Protein AF-A0A956VMV9-F1 (afdb_monomer)

Sequence (207 aa):
MHAALALRAAYVHAAETLLALLLGSVQAPDCLLRWMHLYQPGDLRSMIKKIDAYERFPSKLNATRVTREQIAAAVFSPLVLDDKEQEARIERNFADLWRHIAREWARQDTTSEYNSIKHALRIHAGGFRLAMARGKATVNRTASLESASTPRWPRDGTARPTWESATRCPPTGVHRAARSFEAAEGEALIAGQEARPRGLLGGDETQ

Structure (mmCIF, N/CA/C/O backbone):
data_AF-A0A956VMV9-F1
#
_entry.id   AF-A0A956VMV9-F1
#
loop_
_atom_site.group_PDB
_atom_site.id
_atom_site.type_symbol
_atom_site.label_atom_id
_atom_site.label_alt_id
_atom_site.label_comp_id
_atom_site.label_asym_id
_atom_site.label_entity_id
_atom_site.label_seq_id
_atom_site.pdbx_PDB_ins_code
_atom_site.Cartn_x
_atom_site.Cartn_y
_atom_site.Cartn_z
_atom_site.occupancy
_atom_site.B_iso_or_equiv
_atom_site.auth_seq_id
_atom_site.auth_comp_id
_atom_site.auth_asym_id
_atom_site.auth_atom_id
_atom_site.pdbx_PDB_model_num
ATOM 1 N N . MET A 1 1 ? 27.429 6.694 -7.165 1.00 74.62 1 MET A N 1
ATOM 2 C CA . MET A 1 1 ? 26.334 6.264 -8.069 1.00 74.62 1 MET A CA 1
ATOM 3 C C . MET A 1 1 ? 25.661 4.966 -7.609 1.00 74.62 1 MET A C 1
ATOM 5 O O . MET A 1 1 ? 24.451 4.976 -7.447 1.00 74.62 1 MET A O 1
ATOM 9 N N . HIS A 1 2 ? 26.404 3.889 -7.311 1.00 83.19 2 HIS A N 1
ATOM 10 C CA . HIS A 1 2 ? 25.833 2.604 -6.857 1.00 83.19 2 HIS A CA 1
ATOM 11 C C . HIS A 1 2 ? 24.922 2.697 -5.619 1.00 83.19 2 HIS A C 1
ATOM 13 O O . HIS A 1 2 ? 23.855 2.094 -5.612 1.00 83.19 2 HIS A O 1
ATOM 19 N N . ALA A 1 3 ? 25.291 3.498 -4.612 1.00 89.38 3 ALA A N 1
ATOM 20 C CA . ALA A 1 3 ? 24.477 3.675 -3.405 1.00 89.38 3 ALA A CA 1
ATOM 21 C C . ALA A 1 3 ? 23.078 4.248 -3.702 1.00 89.38 3 ALA A C 1
ATOM 23 O O . ALA A 1 3 ? 22.087 3.742 -3.188 1.00 89.38 3 ALA A O 1
ATOM 24 N N . ALA A 1 4 ? 22.979 5.252 -4.580 1.00 90.25 4 ALA A N 1
ATOM 25 C CA . ALA A 1 4 ? 21.697 5.853 -4.955 1.00 90.25 4 ALA A CA 1
ATOM 26 C C . ALA A 1 4 ? 20.793 4.860 -5.708 1.00 90.25 4 ALA A C 1
ATOM 28 O O . ALA A 1 4 ? 19.600 4.777 -5.427 1.00 90.25 4 ALA A O 1
ATOM 29 N N . LEU A 1 5 ? 21.368 4.059 -6.614 1.00 89.94 5 LEU A N 1
ATOM 30 C CA . LEU A 1 5 ? 20.636 3.005 -7.327 1.00 89.94 5 LEU A CA 1
ATOM 31 C C . LEU A 1 5 ? 20.142 1.909 -6.376 1.00 89.94 5 LEU A C 1
ATOM 33 O O . LEU A 1 5 ? 19.001 1.466 -6.495 1.00 89.94 5 LEU A O 1
ATOM 37 N N . ALA A 1 6 ? 20.978 1.499 -5.417 1.00 89.88 6 ALA A N 1
ATOM 38 C CA . ALA A 1 6 ? 20.605 0.523 -4.399 1.00 89.88 6 ALA A CA 1
ATOM 39 C C . ALA A 1 6 ? 19.466 1.045 -3.512 1.00 89.88 6 ALA A C 1
ATOM 41 O O . ALA A 1 6 ? 18.482 0.337 -3.315 1.00 89.88 6 ALA A O 1
ATOM 42 N N . LEU A 1 7 ? 19.553 2.300 -3.053 1.00 93.44 7 LEU A N 1
ATOM 43 C CA . LEU A 1 7 ? 18.491 2.951 -2.282 1.00 93.44 7 LEU A CA 1
ATOM 44 C C . LEU A 1 7 ? 17.183 3.025 -3.072 1.00 93.44 7 LEU A C 1
ATOM 46 O O . LEU A 1 7 ? 16.128 2.689 -2.539 1.00 93.44 7 LEU A O 1
ATOM 50 N N . ARG A 1 8 ? 17.240 3.399 -4.355 1.00 93.12 8 ARG A N 1
ATOM 51 C CA . ARG A 1 8 ? 16.052 3.462 -5.210 1.00 93.12 8 ARG A CA 1
ATOM 52 C C . ARG A 1 8 ? 15.418 2.088 -5.417 1.00 93.12 8 ARG A C 1
ATOM 54 O O . ARG A 1 8 ? 14.203 1.954 -5.291 1.00 93.12 8 ARG A O 1
ATOM 61 N N . ALA A 1 9 ? 16.220 1.066 -5.707 1.00 92.25 9 ALA A N 1
ATOM 62 C CA . ALA A 1 9 ? 15.729 -0.298 -5.877 1.00 92.25 9 ALA A CA 1
ATOM 63 C C . ALA A 1 9 ? 15.117 -0.850 -4.580 1.00 92.25 9 ALA A C 1
ATOM 65 O O . ALA A 1 9 ? 14.033 -1.435 -4.618 1.00 92.25 9 ALA A O 1
ATOM 66 N N . ALA A 1 10 ? 15.780 -0.622 -3.442 1.00 94.38 10 ALA A N 1
ATOM 67 C CA . ALA A 1 10 ? 15.291 -1.019 -2.127 1.00 94.38 10 ALA A CA 1
ATOM 68 C C . ALA A 1 10 ? 13.973 -0.315 -1.783 1.00 94.38 10 ALA A C 1
ATOM 70 O O . ALA A 1 10 ? 13.038 -0.976 -1.344 1.00 94.38 10 ALA A O 1
ATOM 71 N N . TYR A 1 11 ? 13.864 0.990 -2.050 1.00 95.94 11 TYR A N 1
ATOM 72 C CA . TYR A 1 11 ? 12.637 1.756 -1.833 1.00 95.94 11 TYR A CA 1
ATOM 73 C C . TYR A 1 11 ? 11.452 1.180 -2.616 1.00 95.94 11 TYR A C 1
ATOM 75 O O . TYR A 1 11 ? 10.410 0.906 -2.026 1.00 95.94 11 TYR A O 1
ATOM 83 N N . VAL A 1 12 ? 11.607 0.944 -3.925 1.00 95.00 12 VAL A N 1
ATOM 84 C CA . VAL A 1 12 ? 10.512 0.414 -4.758 1.00 95.00 12 VAL A CA 1
ATOM 85 C C . VAL A 1 12 ? 10.084 -0.975 -4.285 1.00 95.00 12 VAL A C 1
ATOM 87 O O . VAL A 1 12 ? 8.888 -1.255 -4.217 1.00 95.00 12 VAL A O 1
ATOM 90 N N . HIS A 1 13 ? 11.042 -1.827 -3.914 1.00 94.38 13 HIS A N 1
ATOM 91 C CA . HIS A 1 13 ? 10.753 -3.173 -3.428 1.00 94.38 13 HIS A CA 1
ATOM 92 C C . HIS A 1 13 ? 10.088 -3.176 -2.042 1.00 94.38 13 HIS A C 1
ATOM 94 O O . HIS A 1 13 ? 9.142 -3.928 -1.807 1.00 94.38 13 HIS A O 1
ATOM 100 N N . ALA A 1 14 ? 10.542 -2.309 -1.135 1.00 96.62 14 ALA A N 1
ATOM 101 C CA . ALA A 1 14 ? 9.934 -2.132 0.178 1.00 96.62 14 ALA A CA 1
ATOM 102 C C . ALA A 1 14 ? 8.508 -1.579 0.061 1.00 96.62 14 ALA A C 1
ATOM 104 O O . ALA A 1 14 ? 7.606 -2.089 0.720 1.00 96.62 14 ALA A O 1
ATOM 105 N N . ALA A 1 15 ? 8.286 -0.596 -0.819 1.00 97.00 15 ALA A N 1
ATOM 106 C CA . ALA A 1 15 ? 6.960 -0.053 -1.096 1.00 97.00 15 ALA A CA 1
ATOM 107 C C . ALA A 1 15 ? 6.017 -1.128 -1.652 1.00 97.00 15 ALA A C 1
ATOM 109 O O . ALA A 1 15 ? 4.913 -1.286 -1.141 1.00 97.00 15 ALA A O 1
ATOM 110 N N . GLU A 1 16 ? 6.459 -1.910 -2.641 1.00 96.75 16 GLU A N 1
ATOM 111 C CA . GLU A 1 16 ? 5.685 -3.033 -3.183 1.00 96.75 16 GLU A CA 1
ATOM 112 C C . GLU A 1 16 ? 5.310 -4.040 -2.092 1.00 96.75 16 GLU A C 1
ATOM 114 O O . GLU A 1 16 ? 4.144 -4.404 -1.962 1.00 96.75 16 GLU A O 1
ATOM 119 N N . THR A 1 17 ? 6.285 -4.444 -1.276 1.00 96.81 17 THR A N 1
ATOM 120 C CA . THR A 1 17 ? 6.091 -5.433 -0.209 1.00 96.81 17 THR A CA 1
ATOM 121 C C . THR A 1 17 ? 5.133 -4.918 0.861 1.00 96.81 17 THR A C 1
ATOM 123 O O . THR A 1 17 ? 4.217 -5.634 1.254 1.00 96.81 17 THR A O 1
ATOM 126 N N . LEU A 1 18 ? 5.293 -3.667 1.301 1.00 97.31 18 LEU A N 1
ATOM 127 C CA . LEU A 1 18 ? 4.396 -3.031 2.264 1.00 97.31 18 LEU A CA 1
ATOM 128 C C . LEU A 1 18 ? 2.961 -2.973 1.727 1.00 97.31 18 LEU A C 1
ATOM 130 O O . LEU A 1 18 ? 2.028 -3.383 2.411 1.00 97.31 18 LEU A O 1
ATOM 134 N N . LEU A 1 19 ? 2.783 -2.507 0.488 1.00 97.06 19 LEU A N 1
ATOM 135 C CA . LEU A 1 19 ? 1.475 -2.422 -0.163 1.00 97.06 19 LEU A CA 1
ATOM 136 C C . LEU A 1 19 ? 0.837 -3.807 -0.336 1.00 97.06 19 LEU A C 1
ATOM 138 O O . LEU A 1 19 ? -0.361 -3.963 -0.105 1.00 97.06 19 LEU A O 1
ATOM 142 N N . ALA A 1 20 ? 1.629 -4.811 -0.711 1.00 97.12 20 ALA A N 1
ATOM 143 C CA . ALA A 1 20 ? 1.190 -6.194 -0.845 1.00 97.12 20 ALA A CA 1
ATOM 144 C C . ALA A 1 20 ? 0.754 -6.790 0.497 1.00 97.12 20 ALA A C 1
ATOM 146 O O . ALA A 1 20 ? -0.281 -7.445 0.561 1.00 97.12 20 ALA A O 1
ATOM 147 N N . LEU A 1 21 ? 1.493 -6.529 1.577 1.00 96.94 21 LEU A N 1
ATOM 148 C CA . LEU A 1 21 ? 1.128 -6.981 2.919 1.00 96.94 21 LEU A CA 1
ATOM 149 C C . LEU A 1 21 ? -0.173 -6.332 3.403 1.00 96.94 21 LEU A C 1
ATOM 151 O O . LEU A 1 21 ? -1.041 -7.036 3.910 1.00 96.94 21 LEU A O 1
ATOM 155 N N . LEU A 1 22 ? -0.332 -5.020 3.199 1.00 96.31 22 LEU A N 1
ATOM 156 C CA . LEU A 1 22 ? -1.544 -4.287 3.579 1.00 96.31 22 LEU A CA 1
ATOM 157 C C . LEU A 1 22 ? -2.773 -4.756 2.795 1.00 96.31 22 LEU A C 1
ATOM 159 O O . LEU A 1 22 ? -3.831 -4.987 3.366 1.00 96.31 22 LEU A O 1
ATOM 163 N N . LEU A 1 23 ? -2.662 -4.912 1.476 1.00 96.06 23 LEU A N 1
ATOM 164 C CA . LEU A 1 23 ? -3.802 -5.356 0.671 1.00 96.06 23 LEU A CA 1
ATOM 165 C C . LEU A 1 23 ? -4.078 -6.850 0.845 1.00 96.06 23 LEU A C 1
ATOM 167 O O . LEU A 1 23 ? -5.237 -7.259 0.888 1.00 96.06 23 LEU A O 1
ATOM 171 N N . GLY A 1 24 ? -3.039 -7.660 1.032 1.00 95.69 24 GLY A N 1
ATOM 172 C CA . GLY A 1 24 ? -3.178 -9.069 1.365 1.00 95.69 24 GLY A CA 1
ATOM 173 C C . GLY A 1 24 ? -3.866 -9.286 2.714 1.00 95.69 24 GLY A C 1
ATOM 174 O O . GLY A 1 24 ? -4.720 -10.165 2.808 1.00 95.69 24 GLY A O 1
ATOM 175 N N . SER A 1 25 ? -3.571 -8.474 3.738 1.00 94.44 25 SER A N 1
ATOM 176 C CA . SER A 1 25 ? -4.230 -8.584 5.049 1.00 94.44 25 SER A CA 1
ATOM 177 C C . SER A 1 25 ? -5.706 -8.187 4.995 1.00 94.44 25 SER A C 1
ATOM 179 O O . SER A 1 25 ? -6.522 -8.740 5.724 1.00 94.44 25 SER A O 1
ATOM 181 N N . VAL A 1 26 ? -6.072 -7.291 4.080 1.00 93.88 26 VAL A N 1
ATOM 182 C CA . VAL A 1 26 ? -7.458 -6.867 3.837 1.00 93.88 26 VAL A CA 1
ATOM 183 C C . VAL A 1 26 ? -8.250 -7.905 3.032 1.00 93.88 26 VAL A C 1
ATOM 185 O O . VAL A 1 26 ? -9.433 -8.135 3.291 1.00 93.88 26 VAL A O 1
ATOM 188 N N . GLN A 1 27 ? -7.626 -8.539 2.035 1.00 93.94 27 GLN A N 1
ATOM 189 C CA . GLN A 1 27 ? -8.300 -9.503 1.156 1.00 93.94 27 GLN A CA 1
ATOM 190 C C . GLN A 1 27 ? -8.314 -10.934 1.694 1.00 93.94 27 GLN A C 1
ATOM 192 O O . GLN A 1 27 ? -9.286 -11.665 1.501 1.00 93.94 27 GLN A O 1
ATOM 197 N N . ALA A 1 28 ? -7.218 -11.362 2.311 1.00 94.62 28 ALA A N 1
ATOM 198 C CA . ALA A 1 28 ? -6.981 -12.740 2.714 1.00 94.62 28 ALA A CA 1
ATOM 199 C C . ALA A 1 28 ? -6.189 -12.805 4.036 1.00 94.62 28 ALA A C 1
ATOM 201 O O . ALA A 1 28 ? -5.117 -13.415 4.066 1.00 94.62 28 ALA A O 1
ATOM 202 N N . PRO A 1 29 ? -6.711 -12.226 5.140 1.00 93.69 29 PRO A N 1
ATOM 203 C CA . PRO A 1 29 ? -6.027 -12.218 6.438 1.00 93.69 29 PRO A CA 1
ATOM 204 C C . PRO A 1 29 ? -5.634 -13.625 6.910 1.00 93.69 29 PRO A C 1
ATOM 206 O O . PRO A 1 29 ? -4.537 -13.818 7.423 1.00 93.69 29 PRO A O 1
ATOM 209 N N . ASP A 1 30 ? -6.475 -14.630 6.649 1.00 94.44 30 ASP A N 1
ATOM 210 C CA . ASP A 1 30 ? -6.237 -16.018 7.078 1.00 94.44 30 ASP A CA 1
ATOM 211 C C . ASP A 1 30 ? -5.172 -16.753 6.248 1.00 94.44 30 ASP A C 1
ATOM 213 O O . ASP A 1 30 ? -4.739 -17.846 6.610 1.00 94.44 30 ASP A O 1
ATOM 217 N N . CYS A 1 31 ? -4.768 -16.205 5.098 1.00 94.25 31 CYS A N 1
ATOM 218 C CA . CYS A 1 31 ? -3.802 -16.856 4.218 1.00 94.25 31 CYS A CA 1
ATOM 219 C C . CYS A 1 31 ? -2.952 -15.877 3.407 1.00 94.25 31 CYS A C 1
ATOM 221 O O . CYS A 1 31 ? -2.695 -16.071 2.213 1.00 94.25 31 CYS A O 1
ATOM 223 N N . LEU A 1 32 ? -2.443 -14.865 4.109 1.00 94.75 32 LEU A N 1
ATOM 224 C CA . LEU A 1 32 ? -1.582 -13.817 3.573 1.00 94.75 32 LEU A CA 1
ATOM 225 C C . LEU A 1 32 ? -0.412 -14.371 2.747 1.00 94.75 32 LEU A C 1
ATOM 227 O O . LEU A 1 32 ? -0.165 -13.902 1.641 1.00 94.75 32 LEU A O 1
ATOM 231 N N . LEU A 1 33 ? 0.264 -15.419 3.231 1.00 94.81 33 LEU A N 1
ATOM 232 C CA . LEU A 1 33 ? 1.403 -16.015 2.527 1.00 94.81 33 LEU A CA 1
ATOM 233 C C . LEU A 1 33 ? 1.008 -16.581 1.152 1.00 94.81 33 LEU A C 1
ATOM 235 O O . LEU A 1 33 ? 1.693 -16.346 0.159 1.00 94.81 33 LEU A O 1
ATOM 239 N N . ARG A 1 34 ? -0.127 -17.288 1.063 1.00 93.81 34 ARG A N 1
ATOM 240 C CA . ARG A 1 34 ? -0.629 -17.818 -0.216 1.00 93.81 34 ARG A CA 1
ATOM 241 C C . ARG A 1 34 ? -0.998 -16.685 -1.165 1.00 93.81 34 ARG A C 1
ATOM 243 O O . ARG A 1 34 ? -0.687 -16.764 -2.350 1.00 93.81 34 ARG A O 1
ATOM 250 N N . TRP A 1 35 ? -1.627 -15.635 -0.645 1.00 95.38 35 TRP A N 1
ATOM 251 C CA . TRP A 1 35 ? -1.935 -14.438 -1.420 1.00 95.38 35 TRP A CA 1
ATOM 252 C C . TRP A 1 35 ? -0.656 -13.795 -1.977 1.00 95.38 35 TRP A C 1
ATOM 254 O O . TRP A 1 35 ? -0.573 -13.537 -3.178 1.00 95.38 35 TRP A O 1
ATOM 264 N N . MET A 1 36 ? 0.385 -13.658 -1.147 1.00 95.19 36 MET A N 1
ATOM 265 C CA . MET A 1 36 ? 1.694 -13.124 -1.542 1.00 95.19 36 MET A CA 1
ATOM 266 C C . MET A 1 36 ? 2.398 -13.958 -2.624 1.00 95.19 36 MET A C 1
ATOM 268 O O . MET A 1 36 ? 3.157 -13.412 -3.419 1.00 95.19 36 MET A O 1
ATOM 272 N N . HIS A 1 37 ? 2.148 -15.266 -2.693 1.00 94.25 37 HIS A N 1
ATOM 273 C CA . HIS A 1 37 ? 2.691 -16.117 -3.756 1.00 94.25 37 HIS A CA 1
ATOM 274 C C . HIS A 1 37 ? 1.933 -16.013 -5.087 1.00 94.25 37 HIS A C 1
ATOM 276 O O . HIS A 1 37 ? 2.491 -16.358 -6.130 1.00 94.25 37 HIS A O 1
ATOM 282 N N . LEU A 1 38 ? 0.671 -15.579 -5.064 1.00 94.12 38 LEU A N 1
ATOM 283 C CA . LEU A 1 38 ? -0.198 -15.562 -6.242 1.00 94.12 38 LEU A CA 1
ATOM 284 C C . LEU A 1 38 ? -0.312 -14.177 -6.881 1.00 94.12 38 LEU A C 1
ATOM 286 O O . LEU A 1 38 ? -0.380 -14.091 -8.112 1.00 94.12 38 LEU A O 1
ATOM 290 N N . TYR A 1 39 ? -0.322 -13.109 -6.077 1.00 95.50 39 TYR A N 1
ATOM 291 C CA . TYR A 1 39 ? -0.523 -11.757 -6.596 1.00 95.50 39 TYR A CA 1
ATOM 292 C C . TYR A 1 39 ? 0.557 -11.372 -7.611 1.00 95.50 39 TYR A C 1
ATOM 294 O O . TYR A 1 39 ? 1.718 -11.782 -7.532 1.00 95.50 39 TYR A O 1
ATOM 302 N N . GLN A 1 40 ? 0.162 -10.565 -8.587 1.00 94.81 40 GLN A N 1
ATOM 303 C CA . GLN A 1 40 ? 1.073 -9.909 -9.509 1.00 94.81 40 GLN A CA 1
ATOM 304 C C . GLN A 1 40 ? 1.141 -8.406 -9.199 1.00 94.81 40 GLN A C 1
ATOM 306 O O . GLN A 1 40 ? 0.163 -7.818 -8.731 1.00 94.81 40 GLN A O 1
ATOM 311 N N . PRO A 1 41 ? 2.239 -7.715 -9.557 1.00 92.94 41 PRO A N 1
ATOM 312 C CA . PRO A 1 41 ? 2.339 -6.265 -9.359 1.00 92.94 41 PRO A CA 1
ATOM 313 C C . PRO A 1 41 ? 1.239 -5.479 -10.103 1.00 92.94 41 PRO A C 1
ATOM 315 O O . PRO A 1 41 ? 0.848 -4.384 -9.704 1.00 92.94 41 PRO A O 1
ATOM 318 N N . GLY A 1 42 ? 0.724 -6.031 -11.211 1.00 93.94 42 GLY A N 1
ATOM 319 C CA . GLY A 1 42 ? -0.424 -5.472 -11.933 1.00 93.94 42 GLY A CA 1
ATOM 320 C C . GLY A 1 42 ? -1.719 -5.498 -11.118 1.00 93.94 42 GLY A C 1
ATOM 321 O O . GLY A 1 42 ? -2.462 -4.517 -11.135 1.00 93.94 42 GLY A O 1
ATOM 322 N N . ASP A 1 43 ? -1.938 -6.567 -10.353 1.00 94.19 43 ASP A N 1
ATOM 323 C CA . ASP A 1 43 ? -3.108 -6.720 -9.487 1.00 94.19 43 ASP A CA 1
ATOM 324 C C . ASP A 1 43 ? -3.083 -5.668 -8.382 1.00 94.19 43 ASP A C 1
ATOM 326 O O . ASP A 1 43 ? -4.073 -4.973 -8.160 1.00 94.19 43 ASP A O 1
ATOM 330 N N . LEU A 1 44 ? -1.915 -5.479 -7.756 1.00 95.12 44 LEU A N 1
ATOM 331 C CA . LEU A 1 44 ? -1.702 -4.481 -6.707 1.00 95.12 44 LEU A CA 1
ATOM 332 C C . LEU A 1 44 ? -2.027 -3.065 -7.197 1.00 95.12 44 LEU A C 1
ATOM 334 O O . LEU A 1 44 ? -2.765 -2.331 -6.542 1.00 95.12 44 LEU A O 1
ATOM 338 N N . ARG A 1 45 ? -1.563 -2.704 -8.401 1.00 95.00 45 ARG A N 1
ATOM 339 C CA . ARG A 1 45 ? -1.928 -1.429 -9.043 1.00 95.00 45 ARG A CA 1
ATOM 340 C C . ARG A 1 45 ? -3.425 -1.318 -9.294 1.00 95.00 45 ARG A C 1
ATOM 342 O O . ARG A 1 45 ? -3.992 -0.251 -9.075 1.00 95.00 45 ARG A O 1
ATOM 349 N N . SER A 1 46 ? -4.066 -2.389 -9.762 1.00 94.75 46 SER A N 1
ATOM 350 C CA . SER A 1 46 ? -5.512 -2.383 -9.985 1.00 94.75 46 SER A CA 1
ATOM 351 C C . SER A 1 46 ? -6.280 -2.176 -8.682 1.00 94.75 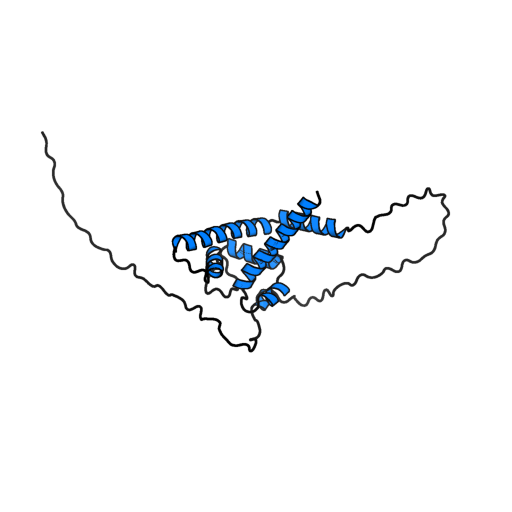46 SER A C 1
ATOM 353 O O . SER A 1 46 ? -7.232 -1.405 -8.678 1.00 94.75 46 SER A O 1
ATOM 355 N N . MET A 1 47 ? -5.874 -2.820 -7.587 1.00 95.12 47 MET A N 1
ATOM 356 C CA . MET A 1 47 ? -6.498 -2.643 -6.274 1.00 95.12 47 MET A CA 1
ATOM 357 C C . MET A 1 47 ? -6.329 -1.217 -5.750 1.00 95.12 47 MET A C 1
ATOM 359 O O . MET A 1 47 ? -7.306 -0.612 -5.322 1.00 95.12 47 MET A O 1
ATOM 363 N N . ILE A 1 48 ? -5.123 -0.648 -5.849 1.00 95.69 48 ILE A N 1
ATOM 364 C CA . ILE A 1 48 ? -4.866 0.745 -5.453 1.00 95.69 48 ILE A CA 1
ATOM 365 C C . ILE A 1 48 ? -5.759 1.704 -6.250 1.00 95.69 48 ILE A C 1
ATOM 367 O O . ILE A 1 48 ? -6.389 2.575 -5.657 1.00 95.69 48 ILE A O 1
ATOM 371 N N . LYS A 1 49 ? -5.881 1.506 -7.571 1.00 95.50 49 LYS A N 1
ATOM 372 C CA . LYS A 1 49 ? -6.782 2.306 -8.415 1.00 95.50 49 LYS A CA 1
ATOM 373 C C . LYS A 1 49 ? -8.245 2.181 -7.990 1.00 95.50 49 LYS A C 1
ATOM 375 O O . LYS A 1 49 ? -8.931 3.193 -7.934 1.00 95.50 49 LYS A O 1
ATOM 380 N N . LYS A 1 50 ? -8.709 0.970 -7.659 1.00 95.38 50 LYS A N 1
ATOM 381 C CA . LYS A 1 50 ? -10.074 0.748 -7.158 1.00 95.38 50 LYS A CA 1
ATOM 382 C C . LYS A 1 50 ? -10.314 1.477 -5.834 1.00 95.38 50 LYS A C 1
ATOM 384 O O . LYS A 1 50 ? -11.349 2.112 -5.683 1.00 95.38 50 LYS A O 1
ATOM 389 N N . ILE A 1 51 ? -9.344 1.457 -4.915 1.00 95.56 51 ILE A N 1
ATOM 390 C CA . ILE A 1 51 ? -9.409 2.213 -3.651 1.00 95.56 51 ILE A CA 1
ATOM 391 C C . ILE A 1 51 ? -9.478 3.722 -3.922 1.00 95.56 51 ILE A C 1
ATOM 393 O O . ILE A 1 51 ? -10.309 4.410 -3.339 1.00 95.56 51 ILE A O 1
ATOM 397 N N . ASP A 1 52 ? -8.643 4.237 -4.831 1.00 94.69 52 ASP A N 1
ATOM 398 C CA . ASP A 1 52 ? -8.655 5.649 -5.239 1.00 94.69 52 ASP A CA 1
ATOM 399 C C . ASP A 1 52 ? -9.970 6.085 -5.896 1.00 94.69 52 ASP A C 1
ATOM 401 O O . ASP A 1 52 ? -10.409 7.216 -5.705 1.00 94.69 52 ASP A O 1
ATOM 405 N N . ALA A 1 53 ? -10.598 5.190 -6.657 1.00 95.44 53 ALA A N 1
ATOM 406 C CA . ALA A 1 53 ? -11.866 5.427 -7.341 1.00 95.44 53 ALA A CA 1
ATOM 407 C C . ALA A 1 53 ? -13.100 5.134 -6.465 1.00 95.44 53 ALA A C 1
ATOM 409 O O . ALA A 1 53 ? -14.229 5.266 -6.936 1.00 95.44 53 ALA A O 1
ATOM 410 N N . TYR A 1 54 ? -12.909 4.730 -5.202 1.00 94.62 54 TYR A N 1
ATOM 411 C CA . TYR A 1 54 ? -13.977 4.254 -4.312 1.00 94.62 54 TYR A CA 1
ATOM 412 C C . TYR A 1 54 ? -14.806 3.101 -4.916 1.00 94.62 54 TYR A C 1
ATOM 414 O O . TYR A 1 54 ? -16.000 2.944 -4.636 1.00 94.62 54 TYR A O 1
ATOM 422 N N . GLU A 1 55 ? -14.169 2.279 -5.747 1.00 94.62 55 GLU A N 1
ATOM 423 C CA . GLU A 1 55 ? -14.757 1.100 -6.369 1.00 94.62 55 GLU A CA 1
ATOM 424 C C . GLU A 1 55 ? -14.701 -0.113 -5.435 1.00 94.62 55 GLU A C 1
ATOM 426 O O . GLU A 1 55 ? -13.830 -0.249 -4.572 1.00 94.62 55 GLU A O 1
ATOM 431 N N . ARG A 1 56 ? -15.639 -1.045 -5.629 1.00 92.06 56 ARG A N 1
ATOM 432 C CA . ARG A 1 56 ? -15.658 -2.295 -4.867 1.00 92.06 56 ARG A CA 1
ATOM 433 C C . ARG A 1 56 ? -14.564 -3.246 -5.350 1.00 92.06 56 ARG A C 1
ATOM 435 O O . ARG A 1 56 ? -14.338 -3.409 -6.550 1.00 92.06 56 ARG A O 1
ATOM 442 N N . PHE A 1 57 ? -13.952 -3.954 -4.410 1.00 92.00 57 PHE A N 1
ATOM 443 C CA . PHE A 1 57 ? -13.106 -5.110 -4.687 1.00 92.00 57 PHE A CA 1
ATOM 444 C C . PHE A 1 57 ? -13.304 -6.176 -3.595 1.00 92.00 57 PHE A C 1
ATOM 446 O O . PHE A 1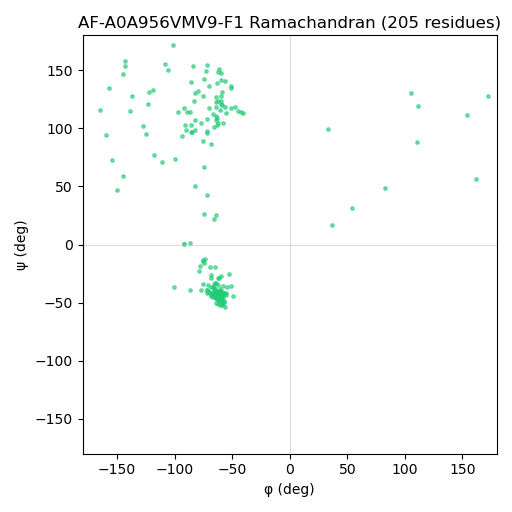 57 ? -13.774 -5.838 -2.508 1.00 92.00 57 PHE A O 1
ATOM 453 N N . PRO A 1 58 ? -12.987 -7.455 -3.867 1.00 90.50 58 PRO A N 1
ATOM 454 C CA . PRO A 1 58 ? -13.084 -8.523 -2.877 1.00 90.50 58 PRO A CA 1
ATOM 455 C C . PRO A 1 58 ? -12.257 -8.186 -1.636 1.00 90.50 58 PRO A C 1
ATOM 457 O O . PRO A 1 58 ? -11.044 -8.030 -1.731 1.00 90.50 58 PRO A O 1
ATOM 460 N N . SER A 1 59 ? -12.902 -8.068 -0.480 1.00 92.81 59 SER A N 1
ATOM 461 C CA . SER A 1 59 ? -12.241 -7.825 0.802 1.00 92.81 59 SER A CA 1
ATOM 462 C C . SER A 1 59 ? -12.964 -8.594 1.901 1.00 92.81 59 SER A C 1
ATOM 464 O O . SER A 1 59 ? -14.158 -8.865 1.766 1.00 92.81 59 SER A O 1
ATOM 466 N N . LYS A 1 60 ? -12.253 -8.934 2.979 1.00 91.75 60 LYS A N 1
ATOM 467 C CA . LYS A 1 60 ? -12.869 -9.482 4.197 1.00 91.75 60 LYS A CA 1
ATOM 468 C C . LYS A 1 60 ? -13.226 -8.410 5.223 1.00 91.75 60 LYS A C 1
ATOM 470 O O . LYS A 1 60 ? -13.731 -8.744 6.288 1.00 91.75 60 LYS A O 1
ATOM 475 N N . LEU A 1 61 ? -12.973 -7.136 4.923 1.00 89.44 61 LEU A N 1
ATOM 476 C CA . LEU A 1 61 ? -13.494 -6.051 5.742 1.00 89.44 61 LEU A CA 1
ATOM 477 C C . LEU A 1 61 ? -15.010 -5.981 5.535 1.00 89.44 61 LEU A C 1
ATOM 479 O O . LEU A 1 61 ? -15.482 -6.037 4.399 1.00 89.44 61 LEU A O 1
ATOM 483 N N . ASN A 1 62 ? -15.765 -5.813 6.622 1.00 83.94 62 ASN A N 1
ATOM 484 C CA . ASN A 1 62 ? -17.224 -5.639 6.615 1.00 83.94 62 ASN A CA 1
ATOM 485 C C . ASN A 1 62 ? -17.638 -4.256 6.063 1.00 83.94 62 ASN A C 1
ATOM 487 O O . ASN A 1 62 ? -18.494 -3.574 6.617 1.00 83.94 62 ASN A O 1
ATOM 491 N N . ALA A 1 63 ? -16.998 -3.800 4.986 1.00 82.75 63 ALA A N 1
ATOM 492 C CA . ALA A 1 63 ? -17.202 -2.499 4.377 1.00 82.75 63 ALA A CA 1
ATOM 493 C C . ALA A 1 63 ? -17.619 -2.663 2.915 1.00 82.75 63 ALA A C 1
ATOM 495 O O . ALA A 1 63 ? -16.984 -3.357 2.124 1.00 82.75 63 ALA A O 1
ATOM 496 N N . THR A 1 64 ? -18.684 -1.959 2.535 1.00 83.00 64 THR A N 1
ATOM 497 C CA . THR A 1 64 ? -19.208 -1.980 1.163 1.00 83.00 64 THR A CA 1
ATOM 498 C C . THR A 1 64 ? -18.216 -1.400 0.149 1.00 83.00 64 THR A C 1
ATOM 500 O O . THR A 1 64 ? -18.202 -1.811 -1.011 1.00 83.00 64 THR A O 1
ATOM 503 N N . ARG A 1 65 ? -17.421 -0.414 0.567 1.00 89.75 65 ARG A N 1
ATOM 504 C CA . ARG A 1 65 ? -16.336 0.215 -0.191 1.00 89.75 65 ARG A CA 1
ATOM 505 C C . ARG A 1 65 ? -15.185 0.378 0.777 1.00 89.75 65 ARG A C 1
ATOM 507 O O . ARG A 1 65 ? -15.413 0.922 1.850 1.00 89.75 65 ARG A O 1
ATOM 514 N N . VAL A 1 66 ? -14.007 -0.098 0.395 1.00 93.38 66 VAL A N 1
ATOM 515 C CA . VAL A 1 66 ? -12.824 -0.055 1.250 1.00 93.38 66 VAL A CA 1
ATOM 516 C C . VAL A 1 66 ? -12.050 1.227 0.967 1.00 93.38 66 VAL A C 1
ATOM 518 O O . VAL A 1 66 ? -11.572 1.426 -0.151 1.00 93.38 66 VAL A O 1
ATOM 521 N N . THR A 1 67 ? -11.931 2.092 1.970 1.00 94.62 67 THR A N 1
ATOM 522 C CA . THR A 1 67 ? -11.137 3.326 1.899 1.00 94.62 67 THR A CA 1
ATOM 523 C C . THR A 1 67 ? -9.793 3.165 2.598 1.00 94.62 67 THR A C 1
ATOM 525 O O . THR A 1 67 ? -9.521 2.158 3.260 1.00 94.62 67 THR A O 1
ATOM 528 N N . ARG A 1 68 ? -8.918 4.166 2.453 1.00 94.75 68 ARG A N 1
ATOM 529 C CA . ARG A 1 68 ? -7.596 4.104 3.081 1.00 94.75 68 ARG A CA 1
ATOM 530 C C . ARG A 1 68 ? -7.666 4.201 4.595 1.00 94.75 68 ARG A C 1
ATOM 532 O O . ARG A 1 68 ? -6.917 3.541 5.303 1.00 94.75 68 ARG A O 1
ATOM 539 N N . GLU A 1 69 ? -8.595 5.015 5.058 1.00 94.62 69 GLU A N 1
ATOM 540 C CA . GLU A 1 69 ? -8.878 5.277 6.458 1.00 94.62 69 GLU A CA 1
ATOM 541 C C . GLU A 1 69 ? -9.397 4.005 7.129 1.00 94.62 69 GLU A C 1
ATOM 543 O O . GLU A 1 69 ? -8.943 3.660 8.210 1.00 94.62 69 GLU A O 1
ATOM 548 N N . GLN A 1 70 ? -10.256 3.236 6.453 1.00 94.50 70 GLN A N 1
ATOM 549 C CA . GLN A 1 70 ? -10.742 1.958 6.980 1.00 94.50 70 GLN A CA 1
ATOM 550 C C . GLN A 1 70 ? -9.639 0.911 7.112 1.00 94.50 70 GLN A C 1
ATOM 552 O O . GLN A 1 70 ? -9.633 0.136 8.062 1.00 94.50 70 GLN A O 1
ATOM 557 N N . ILE A 1 71 ? -8.702 0.875 6.168 1.00 94.94 71 ILE A N 1
ATOM 558 C CA . ILE A 1 71 ? -7.555 -0.032 6.260 1.00 94.94 71 ILE A CA 1
ATOM 559 C C . ILE A 1 71 ? -6.594 0.440 7.354 1.00 94.94 71 ILE A C 1
ATOM 561 O O . ILE A 1 71 ? -6.091 -0.397 8.094 1.00 94.94 71 ILE A O 1
ATOM 565 N N . ALA A 1 72 ? -6.371 1.749 7.505 1.00 95.69 72 ALA A N 1
ATOM 566 C CA . ALA A 1 72 ? -5.597 2.292 8.619 1.00 95.69 72 ALA A CA 1
ATOM 567 C C . ALA A 1 72 ? -6.225 1.903 9.967 1.00 95.69 72 ALA A C 1
ATOM 569 O O . ALA A 1 72 ? -5.540 1.317 10.801 1.00 95.69 72 ALA A O 1
ATOM 570 N N . ALA A 1 73 ? -7.533 2.113 10.129 1.00 93.94 73 ALA A N 1
ATOM 571 C CA . ALA A 1 73 ? -8.278 1.703 11.316 1.00 93.94 73 ALA A CA 1
ATOM 572 C C . ALA A 1 73 ? -8.211 0.184 11.550 1.00 93.94 73 ALA A C 1
ATOM 574 O O . ALA A 1 73 ? -8.021 -0.270 12.671 1.00 93.94 73 ALA A O 1
ATOM 575 N N . ALA A 1 74 ? -8.285 -0.637 10.496 1.00 92.88 74 ALA A N 1
ATOM 576 C CA . ALA A 1 74 ? -8.141 -2.088 10.626 1.00 92.88 74 ALA A CA 1
ATOM 577 C C . ALA A 1 74 ? -6.729 -2.508 11.078 1.00 92.88 74 ALA A C 1
ATOM 579 O O . ALA A 1 74 ? -6.590 -3.430 11.879 1.00 92.88 74 ALA A O 1
ATOM 580 N N . VAL A 1 75 ? -5.683 -1.831 10.590 1.00 93.12 75 VAL A N 1
ATOM 581 C CA . VAL A 1 75 ? -4.286 -2.079 10.986 1.00 93.12 75 VAL A CA 1
ATOM 582 C C . VAL A 1 75 ? -4.041 -1.674 12.439 1.00 93.12 75 VAL A C 1
ATOM 584 O O . VAL A 1 75 ? -3.363 -2.402 13.163 1.00 93.12 75 VAL A O 1
ATOM 587 N N . PHE A 1 76 ? -4.595 -0.539 12.868 1.00 94.06 76 PHE A N 1
ATOM 588 C CA . PHE A 1 76 ? -4.434 -0.016 14.226 1.00 94.06 76 PHE A CA 1
ATOM 589 C C . PHE A 1 76 ? -5.516 -0.468 15.207 1.00 94.06 76 PHE A C 1
ATOM 591 O O . PHE A 1 76 ? -5.409 -0.154 16.381 1.00 94.06 76 PHE A O 1
ATOM 598 N N . SER A 1 77 ? -6.486 -1.285 14.796 1.00 92.00 77 SER A N 1
ATOM 599 C CA . SER A 1 77 ? -7.520 -1.824 15.689 1.00 92.00 77 SER A CA 1
ATOM 600 C C . SER A 1 77 ? -6.978 -2.482 16.977 1.00 92.00 77 SER A C 1
ATOM 602 O O . SER A 1 77 ? -7.621 -2.334 18.017 1.00 92.00 77 SER A O 1
ATOM 604 N N . PRO A 1 78 ? -5.821 -3.182 16.977 1.00 92.69 78 PRO A N 1
ATOM 605 C CA . PRO A 1 78 ? -5.231 -3.711 18.210 1.00 92.69 78 PRO A CA 1
ATOM 606 C C . PRO A 1 78 ? -4.552 -2.656 19.103 1.00 92.69 78 PRO A C 1
ATOM 608 O O . PRO A 1 78 ? -4.213 -2.960 20.247 1.00 92.69 78 PRO A O 1
ATOM 611 N N . LEU A 1 79 ? -4.295 -1.453 18.587 1.00 92.19 79 LEU A N 1
ATOM 612 C CA . LEU A 1 79 ? -3.648 -0.358 19.302 1.00 92.19 79 LEU A CA 1
ATOM 613 C C . LEU A 1 79 ? -4.704 0.423 20.093 1.00 92.19 79 LEU A C 1
ATOM 615 O O . LEU A 1 79 ? -5.363 1.305 19.558 1.00 92.19 79 LEU A O 1
ATOM 619 N N . VAL A 1 80 ? -4.841 0.112 21.380 1.00 93.12 80 VAL A N 1
ATOM 620 C CA . VAL A 1 80 ? -5.708 0.868 22.293 1.00 93.12 80 VAL A CA 1
ATOM 621 C C . VAL A 1 80 ? -4.853 1.873 23.056 1.00 93.12 80 VAL A C 1
ATOM 623 O O . VAL A 1 80 ? -3.986 1.476 23.835 1.00 93.12 80 VAL A O 1
ATOM 626 N N . LEU A 1 81 ? -5.086 3.164 22.818 1.00 93.69 81 LEU A N 1
ATOM 627 C CA . LEU A 1 81 ? -4.487 4.255 23.589 1.00 93.69 81 LEU A CA 1
ATOM 628 C C . LEU A 1 81 ? -5.531 4.874 24.524 1.00 93.69 81 LEU A C 1
ATOM 630 O O . LEU A 1 81 ? -6.723 4.900 24.208 1.00 93.69 81 LEU A O 1
ATOM 634 N N . ASP A 1 82 ? -5.072 5.403 25.660 1.00 95.81 82 ASP A N 1
ATOM 635 C CA . ASP A 1 82 ? -5.925 6.169 26.580 1.00 95.81 82 ASP A CA 1
ATOM 636 C C . ASP A 1 82 ? -6.400 7.480 25.929 1.00 95.81 82 ASP A C 1
ATOM 638 O O . ASP A 1 82 ? -7.526 7.929 26.142 1.00 95.81 82 ASP A O 1
ATOM 642 N N . ASP A 1 83 ? -5.548 8.070 25.085 1.00 96.06 83 ASP A N 1
ATOM 643 C CA . ASP A 1 83 ? -5.854 9.261 24.299 1.00 96.06 83 ASP A CA 1
ATOM 644 C C . ASP A 1 83 ? -6.427 8.885 22.922 1.00 96.06 83 ASP A C 1
ATOM 646 O O . ASP A 1 83 ? -5.711 8.520 21.980 1.00 96.06 83 ASP A O 1
ATOM 650 N N . LYS A 1 84 ? -7.750 9.029 22.795 1.00 94.44 84 LYS A N 1
ATOM 651 C CA . LYS A 1 84 ? -8.483 8.788 21.546 1.00 94.4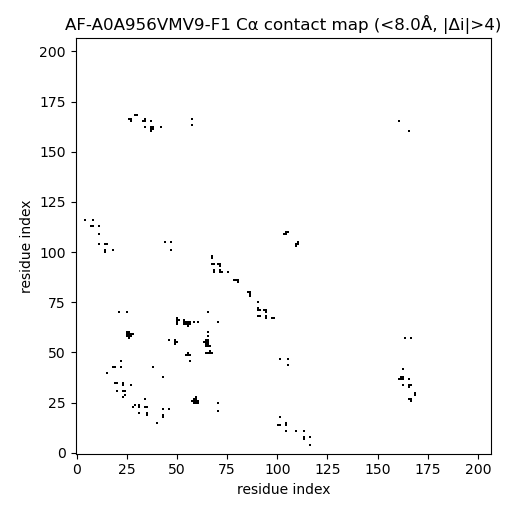4 84 LYS A CA 1
ATOM 652 C C . LYS A 1 84 ? -8.183 9.796 20.443 1.00 94.44 84 LYS A C 1
ATOM 654 O O . LYS A 1 84 ? -8.287 9.451 19.265 1.00 94.44 84 LYS A O 1
ATOM 659 N N . GLU A 1 85 ? -7.782 11.017 20.782 1.00 95.81 85 GLU A N 1
ATOM 660 C CA . GLU A 1 85 ? -7.381 11.999 19.778 1.00 95.81 85 GLU A CA 1
ATOM 661 C C . GLU A 1 85 ? -6.032 11.613 19.159 1.00 95.81 85 GLU A C 1
ATOM 663 O O . GLU A 1 85 ? -5.847 11.701 17.938 1.00 95.81 85 GLU A O 1
ATOM 668 N N . GLN A 1 86 ? -5.108 11.113 19.984 1.00 95.56 86 GLN A N 1
ATOM 669 C CA . GLN A 1 86 ? -3.823 10.601 19.521 1.00 95.56 86 GLN A CA 1
ATOM 670 C C . GLN A 1 86 ? -3.986 9.377 18.609 1.00 95.56 86 GLN A C 1
ATOM 672 O O . GLN A 1 86 ? -3.342 9.320 17.558 1.00 95.56 86 GLN A O 1
ATOM 677 N N . GLU A 1 87 ? -4.870 8.441 18.962 1.00 94.50 87 GLU A N 1
ATOM 678 C CA . GLU A 1 87 ? -5.222 7.271 18.140 1.00 94.50 87 GLU A CA 1
ATOM 679 C C . GLU A 1 87 ? -5.713 7.708 16.746 1.00 94.50 87 GLU A C 1
ATOM 681 O O . GLU A 1 87 ? -5.095 7.380 15.728 1.00 94.50 87 GLU A O 1
ATOM 686 N N . ALA A 1 88 ? -6.718 8.590 16.693 1.00 94.31 88 ALA A N 1
ATOM 687 C CA . ALA A 1 88 ? -7.257 9.126 15.441 1.00 94.31 88 ALA A CA 1
ATOM 688 C C . ALA A 1 88 ? -6.226 9.940 14.631 1.00 94.31 88 ALA A C 1
ATOM 690 O O . ALA A 1 88 ? -6.304 10.049 13.401 1.00 94.31 88 ALA A O 1
ATOM 691 N N . ARG A 1 89 ? -5.247 10.566 15.294 1.00 96.62 89 ARG A N 1
ATOM 692 C CA . ARG A 1 89 ? -4.141 11.262 14.622 1.00 96.62 89 ARG A CA 1
ATOM 693 C C . ARG A 1 89 ? -3.168 10.277 13.973 1.00 96.62 89 ARG A C 1
ATOM 695 O O . ARG A 1 89 ? -2.726 10.534 12.853 1.00 96.62 89 ARG A O 1
ATOM 702 N N . ILE A 1 90 ? -2.841 9.171 14.640 1.00 96.38 90 ILE A N 1
ATOM 703 C CA . ILE A 1 90 ? -1.958 8.126 14.101 1.00 96.38 90 ILE A CA 1
ATOM 704 C C . ILE A 1 90 ? -2.592 7.483 12.866 1.00 96.38 90 ILE A C 1
ATOM 706 O O . ILE A 1 90 ? -1.931 7.392 11.830 1.00 96.38 90 ILE A O 1
ATOM 710 N N . GLU A 1 91 ? -3.874 7.121 12.938 1.00 96.06 91 GLU A N 1
ATOM 711 C CA . GLU A 1 91 ? -4.601 6.523 11.813 1.00 96.06 91 GLU A CA 1
ATOM 712 C C . GLU A 1 91 ? -4.611 7.431 10.578 1.00 96.06 91 GLU A C 1
ATOM 714 O O . GLU A 1 91 ? -4.272 6.991 9.476 1.00 96.06 91 GLU A O 1
ATOM 719 N N . ARG A 1 92 ? -4.928 8.722 10.759 1.00 96.88 92 ARG A N 1
ATOM 720 C CA . ARG A 1 92 ? -4.919 9.710 9.667 1.00 96.88 92 ARG A CA 1
ATOM 721 C C . ARG A 1 92 ? -3.531 9.877 9.055 1.00 96.88 92 ARG A C 1
ATOM 723 O O . ARG A 1 92 ? -3.389 9.798 7.836 1.00 96.88 92 ARG A O 1
ATOM 730 N N . ASN A 1 93 ? -2.503 10.039 9.889 1.00 97.69 93 ASN A N 1
ATOM 731 C CA . ASN A 1 93 ? -1.123 10.173 9.418 1.00 97.69 93 ASN A CA 1
ATOM 732 C C . ASN A 1 93 ? -0.671 8.935 8.634 1.00 97.69 93 ASN A C 1
ATOM 734 O O . ASN A 1 93 ? 0.027 9.055 7.626 1.00 97.69 93 ASN A O 1
ATOM 738 N N . PHE A 1 94 ? -1.077 7.744 9.074 1.00 97.44 94 PHE A N 1
ATOM 739 C CA . PHE A 1 94 ? -0.774 6.509 8.367 1.00 97.44 94 PHE A CA 1
ATOM 740 C C . PHE A 1 94 ? -1.515 6.409 7.031 1.00 97.44 94 PHE A C 1
ATOM 742 O O . PHE A 1 94 ? -0.900 6.055 6.024 1.00 97.44 94 PHE A O 1
ATOM 749 N N . ALA A 1 95 ? -2.803 6.760 6.986 1.00 96.56 95 ALA A N 1
ATOM 750 C CA . ALA A 1 95 ? -3.572 6.796 5.744 1.00 96.56 95 ALA A CA 1
ATOM 751 C C . ALA A 1 95 ? -2.947 7.763 4.719 1.00 96.56 95 ALA A C 1
ATOM 753 O O . ALA A 1 95 ? -2.825 7.426 3.536 1.00 96.56 95 ALA A O 1
ATOM 754 N N . ASP A 1 96 ? -2.475 8.928 5.172 1.00 97.19 96 ASP A N 1
ATOM 755 C CA . ASP A 1 96 ? -1.777 9.910 4.340 1.00 97.19 96 ASP A CA 1
ATOM 756 C C . ASP A 1 96 ? -0.414 9.407 3.844 1.00 97.19 96 ASP A C 1
ATOM 758 O O . ASP A 1 96 ? -0.109 9.525 2.649 1.00 97.19 96 ASP A O 1
ATOM 762 N N . LEU A 1 97 ? 0.388 8.804 4.730 1.00 96.69 97 LEU A N 1
ATOM 763 C CA . LEU A 1 97 ? 1.663 8.177 4.376 1.00 96.69 97 LEU A CA 1
ATOM 764 C C . LEU A 1 97 ? 1.452 7.099 3.314 1.00 96.69 97 LEU A C 1
ATOM 766 O O . LEU A 1 97 ? 2.126 7.079 2.281 1.00 96.69 97 LEU A O 1
ATOM 770 N N . TRP A 1 98 ? 0.484 6.217 3.542 1.00 96.38 98 TRP A N 1
ATOM 771 C CA . TRP A 1 98 ? 0.173 5.153 2.609 1.00 96.38 98 TRP A CA 1
ATOM 772 C C . TRP A 1 98 ? -0.331 5.704 1.273 1.00 96.38 98 TRP A C 1
ATOM 774 O O . TRP A 1 98 ? 0.122 5.245 0.224 1.00 96.38 98 TRP A O 1
ATOM 784 N N . ARG A 1 99 ? -1.183 6.737 1.269 1.00 96.25 99 ARG A N 1
ATOM 785 C CA . ARG A 1 99 ? -1.592 7.425 0.034 1.00 96.25 99 ARG A CA 1
ATOM 786 C C . ARG A 1 99 ? -0.383 7.924 -0.752 1.00 96.25 99 ARG A C 1
ATOM 788 O O . ARG A 1 99 ? -0.355 7.764 -1.972 1.00 96.25 99 ARG A O 1
ATOM 795 N N . HIS A 1 100 ? 0.603 8.512 -0.079 1.00 97.06 100 HIS A N 1
ATOM 796 C CA . HIS A 1 100 ? 1.816 9.004 -0.726 1.00 97.06 100 HIS A CA 1
ATOM 797 C C . HIS A 1 100 ? 2.637 7.862 -1.346 1.00 97.06 100 HIS A C 1
ATOM 799 O O . HIS A 1 100 ? 2.939 7.909 -2.538 1.00 97.06 100 HIS A O 1
ATOM 805 N N . ILE A 1 101 ? 2.907 6.799 -0.580 1.00 97.06 101 ILE A N 1
ATOM 806 C CA . ILE A 1 101 ? 3.652 5.619 -1.053 1.00 97.06 101 ILE A CA 1
ATOM 807 C C . ILE A 1 101 ? 2.928 4.942 -2.223 1.00 97.06 101 ILE A C 1
ATOM 809 O O . ILE A 1 101 ? 3.544 4.638 -3.242 1.00 97.06 101 ILE A O 1
ATOM 813 N N . ALA A 1 102 ? 1.617 4.724 -2.100 1.00 96.50 102 ALA A N 1
ATOM 814 C CA . ALA A 1 102 ? 0.810 4.065 -3.120 1.00 96.50 102 ALA A CA 1
ATOM 815 C C . ALA A 1 102 ? 0.801 4.856 -4.432 1.00 96.50 102 ALA A C 1
ATOM 817 O O . ALA A 1 102 ? 0.961 4.266 -5.500 1.00 96.50 102 ALA A O 1
ATOM 818 N N . ARG A 1 103 ? 0.656 6.187 -4.356 1.00 95.56 103 ARG A N 1
ATOM 819 C CA . ARG A 1 103 ? 0.709 7.062 -5.533 1.00 95.56 103 ARG A CA 1
ATOM 820 C C . ARG A 1 103 ? 2.070 7.000 -6.202 1.00 95.56 103 ARG A C 1
ATOM 822 O O . ARG A 1 103 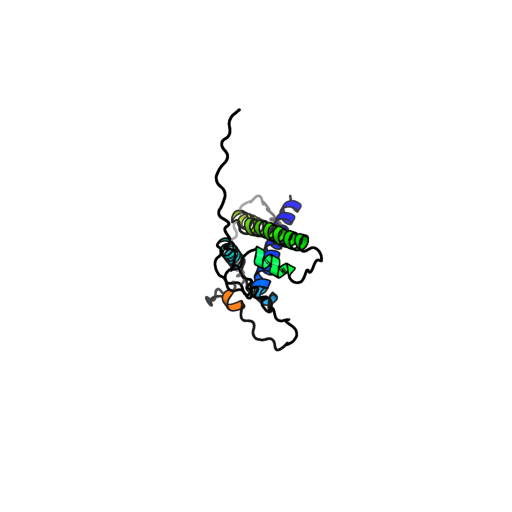? 2.117 6.752 -7.400 1.00 95.56 103 ARG A O 1
ATOM 829 N N . GLU A 1 104 ? 3.150 7.178 -5.446 1.00 95.56 104 GLU A N 1
ATOM 830 C CA . GLU A 1 104 ? 4.510 7.180 -5.994 1.00 95.56 104 GLU A CA 1
ATOM 831 C C . GLU A 1 104 ? 4.871 5.832 -6.633 1.00 95.56 104 GLU A C 1
ATOM 833 O O . GLU A 1 104 ? 5.390 5.783 -7.750 1.00 95.56 104 GLU A O 1
ATOM 838 N N . TRP A 1 105 ? 4.526 4.724 -5.974 1.00 95.75 105 TRP A N 1
ATOM 839 C CA . TRP A 1 105 ? 4.764 3.380 -6.495 1.00 95.75 105 TRP A CA 1
ATOM 840 C C . TRP A 1 105 ? 3.923 3.066 -7.745 1.00 95.75 105 TRP A C 1
ATOM 842 O O . TRP A 1 105 ? 4.401 2.409 -8.672 1.00 95.75 105 TRP A O 1
ATOM 852 N N . ALA A 1 106 ? 2.680 3.558 -7.811 1.00 93.81 106 ALA A N 1
ATOM 853 C CA . ALA A 1 106 ? 1.784 3.325 -8.943 1.00 93.81 106 ALA A CA 1
ATOM 854 C C . ALA A 1 106 ? 2.152 4.120 -10.211 1.00 93.81 106 ALA A C 1
ATOM 856 O O . ALA A 1 106 ? 1.615 3.819 -11.283 1.00 93.81 106 ALA A O 1
ATOM 857 N N . ARG A 1 107 ? 3.057 5.108 -10.129 1.00 93.06 107 ARG A N 1
ATOM 858 C CA . ARG A 1 107 ? 3.510 5.880 -11.297 1.00 93.06 107 ARG A CA 1
ATOM 859 C C . ARG A 1 107 ? 4.226 4.987 -12.310 1.00 93.06 107 ARG A C 1
ATOM 861 O O . ARG A 1 107 ? 5.055 4.135 -11.976 1.00 93.06 107 ARG A O 1
ATOM 868 N N . GLN A 1 108 ? 3.936 5.229 -13.587 1.00 89.75 108 GLN A N 1
ATOM 869 C CA . GLN A 1 108 ? 4.595 4.531 -14.690 1.00 89.75 108 GLN A CA 1
ATOM 870 C C . GLN A 1 108 ? 6.092 4.862 -14.758 1.00 89.75 108 GLN A C 1
ATOM 872 O O . GLN A 1 108 ? 6.890 3.979 -15.080 1.00 89.75 108 GLN A O 1
ATOM 877 N N . ASP A 1 109 ? 6.470 6.085 -14.382 1.00 93.12 109 ASP A N 1
ATOM 878 C CA . ASP A 1 109 ? 7.863 6.532 -14.297 1.00 93.12 109 ASP A CA 1
ATOM 879 C C . ASP A 1 109 ? 8.658 5.651 -13.326 1.00 93.12 109 ASP A C 1
ATOM 881 O O . ASP A 1 109 ? 9.648 5.043 -13.724 1.00 93.12 109 ASP A O 1
ATOM 885 N N . THR A 1 110 ? 8.156 5.466 -12.098 1.00 90.12 110 THR A N 1
ATOM 886 C CA . THR A 1 110 ? 8.762 4.608 -11.064 1.00 90.12 110 THR A CA 1
ATOM 887 C C . THR A 1 110 ? 8.932 3.171 -11.551 1.00 90.12 110 THR A C 1
ATOM 889 O O . THR A 1 110 ? 9.972 2.544 -11.344 1.00 90.12 110 THR A O 1
ATOM 892 N N . THR A 1 111 ? 7.927 2.641 -12.255 1.00 89.31 111 THR A N 1
ATOM 893 C CA . THR A 1 111 ? 7.986 1.287 -12.827 1.00 89.31 111 THR A CA 1
ATOM 894 C C . THR A 1 111 ? 9.044 1.183 -13.931 1.00 89.31 111 THR A C 1
ATOM 896 O O . THR A 1 111 ? 9.783 0.198 -13.991 1.00 89.31 111 THR A O 1
ATOM 899 N N . SER A 1 112 ? 9.130 2.188 -14.801 1.00 91.62 112 SER A N 1
ATOM 900 C CA . SER A 1 112 ? 10.072 2.231 -15.927 1.00 91.62 112 SER A CA 1
ATOM 901 C C . SER A 1 112 ? 11.511 2.416 -15.447 1.00 91.62 112 SER A C 1
ATOM 903 O O . SER A 1 112 ? 12.413 1.719 -15.918 1.00 91.62 112 SER A O 1
ATOM 905 N N . GLU A 1 113 ? 11.713 3.277 -14.448 1.00 91.75 113 GLU A N 1
ATOM 906 C CA . GLU A 1 113 ? 12.987 3.474 -13.758 1.00 91.75 113 GLU A CA 1
ATOM 907 C C . GLU A 1 113 ? 13.433 2.166 -13.096 1.00 91.75 113 GLU A C 1
ATOM 909 O O . GLU A 1 113 ? 14.520 1.663 -13.377 1.00 91.75 113 GLU A O 1
ATOM 914 N N . TYR A 1 114 ? 12.566 1.541 -12.295 1.00 90.12 114 TYR A N 1
ATOM 915 C CA . TYR A 1 114 ? 12.880 0.277 -11.630 1.00 90.12 114 TYR A CA 1
ATOM 916 C C . TYR A 1 114 ? 13.184 -0.855 -12.621 1.00 90.12 114 TYR A C 1
ATOM 918 O O . TYR A 1 114 ? 14.109 -1.641 -12.407 1.00 90.12 114 TYR A O 1
ATOM 926 N N . ASN A 1 115 ? 12.448 -0.948 -13.732 1.00 88.75 115 ASN A N 1
ATOM 927 C CA . ASN A 1 115 ? 12.749 -1.910 -14.792 1.00 88.75 115 ASN A CA 1
ATOM 928 C C . ASN A 1 115 ? 14.117 -1.639 -15.426 1.00 88.75 115 ASN A C 1
ATOM 930 O O . ASN A 1 115 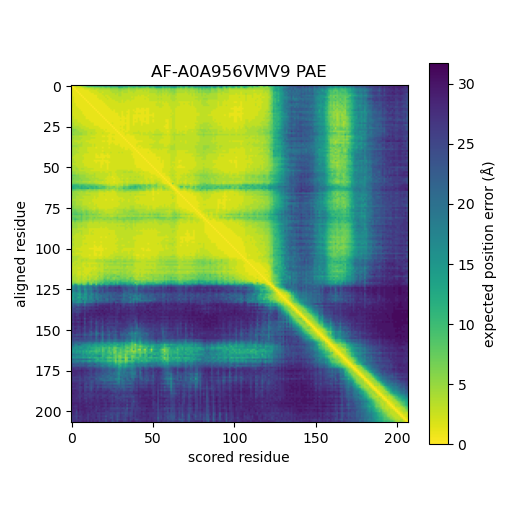? 14.892 -2.579 -15.594 1.00 88.75 115 ASN A O 1
ATOM 934 N N . SER A 1 116 ? 14.444 -0.376 -15.696 1.00 90.50 116 SER A N 1
ATOM 935 C CA . SER A 1 116 ? 15.755 0.024 -16.216 1.00 90.50 116 SER A CA 1
ATOM 936 C C . SER A 1 116 ? 16.879 -0.366 -15.256 1.00 90.50 116 SER A C 1
ATOM 938 O O . SER A 1 116 ? 17.856 -0.976 -15.684 1.00 90.50 116 SER A O 1
ATOM 940 N N . ILE A 1 117 ? 16.707 -0.127 -13.951 1.00 88.31 117 ILE A N 1
ATOM 941 C CA . ILE A 1 117 ? 17.665 -0.537 -12.913 1.00 88.31 117 ILE A CA 1
ATOM 942 C C . ILE A 1 117 ? 17.808 -2.061 -12.878 1.00 88.31 117 ILE A C 1
ATOM 944 O O . ILE A 1 117 ? 18.925 -2.571 -12.903 1.00 88.31 117 ILE A O 1
ATOM 948 N N . LYS A 1 118 ? 16.699 -2.815 -12.882 1.00 86.19 118 LYS A N 1
ATOM 949 C CA . LYS A 1 118 ? 16.742 -4.286 -12.924 1.00 86.19 118 LYS A CA 1
ATOM 950 C C . LYS A 1 118 ? 17.481 -4.801 -14.153 1.00 86.19 118 LYS A C 1
ATOM 952 O O . LYS A 1 118 ? 18.232 -5.761 -14.037 1.00 86.19 118 LYS A O 1
ATOM 957 N N . HIS A 1 119 ? 17.264 -4.204 -15.323 1.00 83.75 119 HIS A N 1
ATOM 958 C CA . HIS A 1 119 ? 17.971 -4.596 -16.539 1.00 83.75 119 HIS A CA 1
ATOM 959 C C . HIS A 1 119 ? 19.454 -4.226 -16.468 1.00 83.75 119 HIS A C 1
ATOM 961 O O . HIS A 1 119 ? 20.281 -5.085 -16.744 1.00 83.75 119 HIS A O 1
ATOM 967 N N . ALA A 1 120 ? 19.797 -3.022 -16.006 1.00 83.94 120 ALA A N 1
ATOM 968 C CA . ALA A 1 120 ? 21.182 -2.601 -15.810 1.00 83.94 120 ALA A CA 1
ATOM 969 C C . ALA A 1 120 ? 21.940 -3.524 -14.840 1.00 83.94 120 ALA A C 1
ATOM 971 O O . ALA A 1 120 ? 23.063 -3.927 -15.127 1.00 83.94 120 ALA A O 1
ATOM 972 N N . LEU A 1 121 ? 21.306 -3.924 -13.732 1.00 78.69 121 LEU A N 1
ATOM 973 C CA . LEU A 1 121 ? 21.881 -4.866 -12.767 1.00 78.69 121 LEU A CA 1
ATOM 974 C C . LEU A 1 121 ? 21.945 -6.300 -13.315 1.00 78.69 121 LEU A C 1
ATOM 976 O O . LEU A 1 121 ? 22.897 -7.019 -13.040 1.00 78.69 121 LEU A O 1
ATOM 980 N N . ARG A 1 122 ? 20.971 -6.730 -14.128 1.00 75.88 122 ARG A N 1
ATOM 981 C CA . ARG A 1 122 ? 21.004 -8.048 -14.794 1.00 75.88 122 ARG A CA 1
ATOM 982 C C . ARG A 1 122 ? 22.076 -8.156 -15.872 1.00 75.88 122 ARG A C 1
ATOM 984 O O . ARG A 1 122 ? 22.473 -9.272 -16.183 1.00 75.88 122 ARG A O 1
ATOM 991 N N . ILE A 1 123 ? 22.591 -7.042 -16.389 1.00 68.38 123 ILE A N 1
ATOM 992 C CA . ILE A 1 123 ? 23.765 -7.018 -17.278 1.00 68.38 123 ILE A CA 1
ATOM 993 C C . ILE A 1 123 ? 25.064 -7.261 -16.469 1.00 68.38 123 ILE A C 1
ATOM 995 O O . ILE A 1 123 ? 26.139 -6.840 -16.874 1.00 68.38 123 ILE A O 1
ATOM 999 N N . HIS A 1 124 ? 25.008 -7.947 -15.317 1.00 55.81 124 HIS A N 1
ATOM 1000 C CA . HIS A 1 124 ? 26.180 -8.260 -14.498 1.00 55.81 124 HIS A CA 1
ATOM 1001 C C . HIS A 1 124 ? 27.368 -8.711 -15.352 1.00 55.81 124 HIS A C 1
ATOM 1003 O O . HIS A 1 124 ? 27.306 -9.751 -16.000 1.00 55.81 124 HIS A O 1
ATOM 1009 N N . ALA A 1 125 ? 28.418 -7.879 -15.330 1.00 49.81 125 ALA A N 1
ATOM 1010 C CA . ALA A 1 125 ? 29.813 -8.135 -14.952 1.00 49.81 125 ALA A CA 1
ATOM 1011 C C . ALA A 1 125 ? 30.468 -9.487 -15.310 1.00 49.81 125 ALA A C 1
ATOM 1013 O O . ALA A 1 125 ? 31.540 -9.797 -14.797 1.00 49.81 125 ALA A O 1
ATOM 1014 N N . GLY A 1 126 ? 29.913 -10.273 -16.227 1.00 52.91 126 GLY A N 1
ATOM 1015 C CA . GLY A 1 126 ? 30.699 -11.169 -17.057 1.00 52.91 126 GLY A CA 1
ATOM 1016 C C . GLY A 1 126 ? 31.498 -10.265 -17.973 1.00 52.91 126 GLY A C 1
ATOM 1017 O O . GLY A 1 126 ? 30.994 -9.877 -19.021 1.00 52.91 126 GLY A O 1
ATOM 1018 N N . GLY A 1 127 ? 32.664 -9.813 -17.499 1.00 55.03 127 GLY A N 1
ATOM 1019 C CA . GLY A 1 127 ? 33.475 -8.797 -18.157 1.00 55.03 127 GLY A CA 1
ATOM 1020 C C . GLY A 1 127 ? 33.486 -9.017 -19.661 1.00 55.03 127 GLY A C 1
ATOM 1021 O O . GLY A 1 127 ? 34.003 -10.023 -20.142 1.00 55.03 127 GLY A O 1
ATOM 1022 N N . PHE A 1 128 ? 32.886 -8.092 -20.403 1.00 61.84 128 PHE A N 1
ATOM 1023 C CA . PHE A 1 128 ? 33.068 -8.065 -21.837 1.00 61.84 128 PHE A CA 1
ATOM 1024 C C . PHE A 1 128 ? 34.559 -7.806 -22.074 1.00 61.84 128 PHE A C 1
ATOM 1026 O O . PHE A 1 128 ? 35.059 -6.700 -21.871 1.00 61.84 128 PHE A O 1
ATOM 1033 N N . ARG A 1 129 ? 35.298 -8.861 -22.424 1.00 57.53 129 ARG A N 1
ATOM 1034 C CA . ARG A 1 129 ? 36.673 -8.745 -22.902 1.00 57.53 129 ARG A CA 1
ATOM 1035 C C . ARG A 1 129 ? 36.600 -8.479 -24.396 1.00 57.53 129 ARG A C 1
ATOM 1037 O O . ARG A 1 129 ? 36.468 -9.409 -25.187 1.00 57.53 129 ARG A O 1
ATOM 1044 N N . LEU A 1 130 ? 36.695 -7.212 -24.785 1.00 69.88 130 LEU A N 1
ATOM 1045 C CA . LEU A 1 130 ? 37.008 -6.868 -26.166 1.00 69.88 130 LEU A CA 1
ATOM 1046 C C . LEU A 1 130 ? 38.482 -7.208 -26.417 1.00 69.88 130 LEU A C 1
ATOM 1048 O O . LEU A 1 130 ? 39.372 -6.434 -26.072 1.00 69.88 130 LEU A O 1
ATOM 1052 N N . ALA A 1 131 ? 38.751 -8.367 -27.010 1.00 70.19 131 ALA A N 1
ATOM 1053 C CA . ALA A 1 131 ? 40.057 -8.661 -27.586 1.00 70.19 131 ALA A CA 1
ATOM 1054 C C . ALA A 1 131 ? 40.048 -8.212 -29.054 1.00 70.19 131 ALA A C 1
ATOM 1056 O O . ALA A 1 131 ? 39.540 -8.918 -29.923 1.00 70.19 131 ALA A O 1
ATOM 1057 N N . MET A 1 132 ? 40.589 -7.026 -29.345 1.00 72.38 132 MET A N 1
ATOM 1058 C CA . MET A 1 132 ? 40.847 -6.617 -30.728 1.00 72.38 132 MET A CA 1
ATOM 1059 C C . MET A 1 132 ? 42.171 -7.222 -31.195 1.00 72.38 132 MET A C 1
ATOM 1061 O O . MET A 1 132 ? 43.245 -6.696 -30.912 1.00 72.38 132 MET A O 1
ATOM 1065 N N . ALA A 1 133 ? 42.097 -8.338 -31.916 1.00 67.19 133 ALA A N 1
ATOM 1066 C CA . ALA A 1 133 ? 43.236 -8.848 -32.666 1.00 67.19 133 ALA A CA 1
ATOM 1067 C C . ALA A 1 133 ? 43.379 -8.060 -33.978 1.00 67.19 133 ALA A C 1
ATOM 1069 O O . ALA A 1 133 ? 42.414 -7.881 -34.723 1.00 67.19 133 ALA A O 1
ATOM 1070 N N . ARG A 1 134 ? 44.597 -7.606 -34.292 1.00 65.19 134 ARG A N 1
ATOM 1071 C CA . ARG A 1 134 ? 44.926 -7.025 -35.598 1.00 65.19 134 ARG A CA 1
ATOM 1072 C C . ARG A 1 134 ? 44.951 -8.163 -36.620 1.00 65.19 134 ARG A C 1
ATOM 1074 O O . ARG A 1 134 ? 45.933 -8.895 -36.710 1.00 65.19 134 ARG A O 1
ATOM 1081 N N . GLY A 1 135 ? 43.848 -8.363 -37.334 1.00 44.62 135 GLY A N 1
ATOM 1082 C CA . GLY A 1 135 ? 43.734 -9.441 -38.310 1.00 44.62 135 GLY A CA 1
ATOM 1083 C C . GLY A 1 135 ? 44.784 -9.328 -39.420 1.00 44.62 135 GLY A C 1
ATOM 1084 O O . GLY A 1 135 ? 44.798 -8.352 -40.166 1.00 44.62 135 GLY A O 1
ATOM 1085 N N . LYS A 1 136 ? 45.617 -10.363 -39.574 1.00 55.34 136 LYS A N 1
ATOM 1086 C CA . LYS A 1 136 ? 45.968 -10.868 -40.906 1.00 55.34 136 LYS A CA 1
ATOM 1087 C C . LYS A 1 136 ? 44.915 -11.917 -41.235 1.00 55.34 136 LYS A C 1
ATOM 1089 O O . LYS A 1 136 ? 44.804 -12.919 -40.532 1.00 55.34 136 LYS A O 1
ATOM 1094 N N . ALA A 1 137 ? 44.095 -11.631 -42.241 1.00 54.22 137 ALA A N 1
ATOM 1095 C CA . ALA A 1 137 ? 43.049 -12.529 -42.695 1.00 54.22 137 ALA A CA 1
ATOM 1096 C C . ALA A 1 137 ? 43.660 -13.888 -43.052 1.00 54.22 137 ALA A C 1
ATOM 1098 O O . ALA A 1 137 ? 44.413 -14.000 -44.013 1.00 54.22 137 ALA A O 1
ATOM 1099 N N . THR A 1 138 ? 43.324 -14.915 -42.279 1.00 54.34 138 THR A N 1
ATOM 1100 C CA . THR A 1 138 ? 43.454 -16.295 -42.738 1.00 54.34 138 THR A CA 1
ATOM 1101 C C . THR A 1 138 ? 42.098 -16.930 -42.514 1.00 54.34 138 THR A C 1
ATOM 1103 O O . THR A 1 138 ? 41.682 -17.188 -41.387 1.00 54.34 138 THR A O 1
ATOM 1106 N N . VAL A 1 139 ? 41.358 -17.049 -43.611 1.00 54.88 139 VAL A N 1
ATOM 1107 C CA . VAL A 1 139 ? 40.077 -17.742 -43.671 1.00 54.88 139 VAL A CA 1
ATOM 1108 C C . VAL A 1 139 ? 40.349 -19.208 -43.372 1.00 54.88 139 VAL A C 1
ATOM 1110 O O . VAL A 1 139 ? 41.054 -19.851 -44.137 1.00 54.88 139 VAL A O 1
ATOM 1113 N N . ASN A 1 140 ? 39.772 -19.738 -42.296 1.00 48.75 140 ASN A N 1
ATOM 1114 C CA . ASN A 1 140 ? 39.485 -21.162 -42.203 1.00 48.75 140 ASN A CA 1
ATOM 1115 C C . ASN A 1 140 ? 38.111 -21.359 -41.564 1.00 48.75 140 ASN A C 1
ATOM 1117 O O . ASN A 1 140 ? 37.832 -20.964 -40.435 1.00 48.75 140 ASN A O 1
ATOM 1121 N N . ARG A 1 141 ? 37.234 -21.913 -42.394 1.00 50.59 141 ARG A N 1
ATOM 1122 C CA . ARG A 1 141 ? 35.839 -22.253 -42.156 1.00 50.59 141 ARG A CA 1
ATOM 1123 C C . ARG A 1 141 ? 35.809 -23.616 -41.464 1.00 50.59 141 ARG A C 1
ATOM 1125 O O . ARG A 1 141 ? 36.345 -24.542 -42.048 1.00 50.59 141 ARG A O 1
ATOM 1132 N N . THR A 1 142 ? 35.179 -23.697 -40.288 1.00 53.91 142 THR A N 1
ATOM 1133 C CA . THR A 1 142 ? 34.252 -24.751 -39.799 1.00 53.91 142 THR A CA 1
ATOM 1134 C C . THR A 1 142 ? 34.273 -24.800 -38.271 1.00 53.91 142 THR A C 1
ATOM 1136 O O . THR A 1 142 ? 35.257 -25.246 -37.693 1.00 53.91 142 THR A O 1
ATOM 1139 N N . ALA A 1 143 ? 33.173 -24.407 -37.629 1.00 46.69 143 ALA A N 1
ATOM 1140 C CA . ALA A 1 143 ? 32.697 -25.025 -36.390 1.00 46.69 143 ALA A CA 1
ATOM 1141 C C . ALA A 1 143 ? 31.245 -24.593 -36.152 1.00 46.69 143 ALA A C 1
ATOM 1143 O O . ALA A 1 143 ? 30.950 -23.407 -35.999 1.00 46.69 143 ALA A O 1
ATOM 1144 N N . SER A 1 144 ? 30.350 -25.576 -36.187 1.00 51.94 144 SER A N 1
ATOM 1145 C CA . SER A 1 144 ? 28.932 -25.460 -35.873 1.00 51.94 144 SER A CA 1
ATOM 1146 C C . SER A 1 144 ? 28.733 -24.972 -34.438 1.00 51.94 144 SER A C 1
ATOM 1148 O O . SER A 1 144 ? 29.275 -25.550 -33.500 1.00 51.94 144 SER A O 1
ATOM 1150 N N . LEU A 1 145 ? 27.938 -23.916 -34.275 1.00 47.03 145 LEU A N 1
ATOM 1151 C CA . LEU A 1 145 ? 27.421 -23.474 -32.984 1.00 47.03 145 LEU A CA 1
ATOM 1152 C C . LEU A 1 145 ? 26.136 -24.249 -32.693 1.00 47.03 145 LEU A C 1
ATOM 1154 O O . LEU A 1 145 ? 25.082 -23.943 -33.249 1.00 47.03 145 LEU A O 1
ATOM 1158 N N . GLU A 1 146 ? 26.224 -25.247 -31.816 1.00 47.62 146 GLU A N 1
ATOM 1159 C CA . GLU A 1 146 ? 25.051 -25.767 -31.120 1.00 47.62 146 GLU A CA 1
ATOM 1160 C C . GLU A 1 146 ? 24.523 -24.679 -30.179 1.00 47.62 146 GLU A C 1
ATOM 1162 O O . GLU A 1 146 ? 25.168 -24.263 -29.215 1.00 47.62 146 GLU A O 1
ATOM 1167 N N . SER A 1 147 ? 23.336 -24.174 -30.500 1.00 49.72 147 SER A N 1
ATOM 1168 C CA . SER A 1 147 ? 22.593 -23.236 -29.674 1.00 49.72 147 SER A CA 1
ATOM 1169 C C . SER A 1 147 ? 22.048 -23.959 -28.444 1.00 49.72 147 SER A C 1
ATOM 1171 O O . SER A 1 147 ? 21.083 -24.719 -28.546 1.00 49.72 147 SER A O 1
ATOM 1173 N N . ALA A 1 148 ? 22.626 -23.691 -27.275 1.00 44.84 148 ALA A N 1
ATOM 1174 C CA . ALA A 1 148 ? 22.027 -24.061 -26.001 1.00 44.84 148 ALA A CA 1
ATOM 1175 C C . ALA A 1 148 ? 20.682 -23.330 -25.848 1.00 44.84 148 ALA A C 1
ATOM 1177 O O . ALA A 1 148 ? 20.618 -22.121 -25.610 1.00 44.84 148 ALA A O 1
ATOM 1178 N N . SER A 1 149 ? 19.595 -24.075 -26.030 1.00 45.84 149 SER A N 1
ATOM 1179 C CA . SER A 1 149 ? 18.232 -23.635 -25.767 1.00 45.84 149 SER A CA 1
ATOM 1180 C C . SER A 1 149 ? 18.094 -23.270 -24.290 1.00 45.84 149 SER A C 1
ATOM 1182 O O . SER A 1 149 ? 18.210 -24.125 -23.412 1.00 45.84 149 SER A O 1
ATOM 1184 N N . THR A 1 150 ? 17.830 -21.998 -24.007 1.00 43.50 150 THR A N 1
ATOM 1185 C CA . THR A 1 150 ? 17.369 -21.563 -22.688 1.00 43.50 150 THR A CA 1
ATOM 1186 C C . THR A 1 150 ? 16.048 -22.265 -22.349 1.00 43.50 150 THR A C 1
ATOM 1188 O O . THR A 1 150 ? 15.205 -22.430 -23.237 1.00 43.50 150 THR A O 1
ATOM 1191 N N . PRO A 1 151 ? 15.823 -22.672 -21.087 1.00 37.53 151 PRO A N 1
ATOM 1192 C CA . PRO A 1 151 ? 14.566 -23.288 -20.688 1.00 37.53 151 PRO A CA 1
ATOM 1193 C C . PRO A 1 151 ? 13.430 -22.273 -20.847 1.00 37.53 151 PRO A C 1
ATOM 1195 O O . PRO A 1 151 ? 13.301 -21.301 -20.100 1.00 37.53 151 PRO A O 1
ATOM 1198 N N . ARG A 1 152 ? 12.609 -22.492 -21.876 1.00 36.59 152 ARG A N 1
ATOM 1199 C CA . ARG A 1 152 ? 11.363 -21.771 -22.110 1.00 36.59 152 ARG A CA 1
ATOM 1200 C C . ARG A 1 152 ? 10.329 -22.343 -21.142 1.00 36.59 152 ARG A C 1
ATOM 1202 O O . ARG A 1 152 ? 9.832 -23.442 -21.355 1.00 36.59 152 ARG A O 1
ATOM 1209 N N . TRP A 1 153 ? 10.024 -21.599 -20.080 1.00 35.94 153 TRP A N 1
ATOM 1210 C CA . TRP A 1 153 ? 8.890 -21.898 -19.203 1.00 35.94 153 TRP A CA 1
ATOM 1211 C C . TRP A 1 153 ? 7.614 -22.093 -20.045 1.00 35.94 153 TRP A C 1
ATOM 1213 O O . TRP A 1 153 ? 7.397 -21.308 -20.979 1.00 35.94 153 TRP A O 1
ATOM 1223 N N . PRO A 1 154 ? 6.784 -23.110 -19.749 1.00 36.75 154 PRO A N 1
ATOM 1224 C CA . PRO A 1 154 ? 5.576 -23.388 -20.514 1.00 36.75 154 PRO A CA 1
ATOM 1225 C C . PRO A 1 154 ? 4.646 -22.170 -20.497 1.00 36.75 154 PRO A C 1
ATOM 1227 O O . PRO A 1 154 ? 4.213 -21.702 -19.444 1.00 36.75 154 PRO A O 1
ATOM 1230 N N . ARG A 1 155 ? 4.354 -21.638 -21.691 1.00 43.38 155 ARG A N 1
ATOM 1231 C CA . ARG A 1 155 ? 3.240 -20.709 -21.939 1.00 43.38 155 ARG A CA 1
ATOM 1232 C C . ARG A 1 155 ? 1.960 -21.519 -22.127 1.00 43.38 155 ARG A C 1
ATOM 1234 O O . ARG A 1 155 ? 1.265 -21.348 -23.126 1.00 43.38 155 ARG A O 1
ATOM 1241 N N . ASP A 1 156 ? 1.672 -22.429 -21.208 1.00 42.41 156 ASP A N 1
ATOM 1242 C CA . ASP A 1 156 ? 0.395 -23.120 -21.258 1.00 42.41 156 ASP A CA 1
ATOM 1243 C C . ASP A 1 156 ? -0.672 -22.095 -20.882 1.00 42.41 156 ASP A C 1
ATOM 1245 O O . ASP A 1 156 ? -0.655 -21.506 -19.801 1.00 42.41 156 ASP A O 1
ATOM 1249 N N . GLY A 1 157 ? -1.567 -21.824 -21.833 1.00 48.47 157 GLY A N 1
ATOM 1250 C CA . GLY A 1 157 ? -2.672 -20.871 -21.739 1.00 48.47 157 GLY A CA 1
ATOM 1251 C C . GLY A 1 157 ? -3.745 -21.249 -20.717 1.00 48.47 157 GLY A C 1
ATOM 1252 O O . GLY A 1 157 ? -4.874 -20.777 -20.820 1.00 48.47 157 GLY A O 1
ATOM 1253 N N . THR A 1 158 ? -3.422 -22.081 -19.725 1.00 53.09 158 THR A N 1
ATOM 1254 C CA . THR A 1 158 ? -4.227 -22.187 -18.514 1.00 53.09 158 THR A CA 1
ATOM 1255 C C . THR A 1 158 ? -4.169 -20.828 -17.834 1.00 53.09 158 THR A C 1
ATOM 1257 O O . THR A 1 158 ? -3.109 -20.422 -17.350 1.00 53.09 158 THR A O 1
ATOM 1260 N N . ALA A 1 159 ? -5.288 -20.098 -17.864 1.00 55.41 159 ALA A N 1
ATOM 1261 C CA . ALA A 1 159 ? -5.439 -18.834 -17.162 1.00 55.41 159 ALA A CA 1
ATOM 1262 C C . ALA A 1 159 ? -4.872 -19.010 -15.752 1.00 55.41 159 ALA A C 1
ATOM 1264 O O . ALA A 1 159 ? -5.363 -19.843 -14.985 1.00 55.41 159 ALA A O 1
ATOM 1265 N N . ARG A 1 160 ? -3.784 -18.289 -15.437 1.00 55.69 160 ARG A N 1
ATOM 1266 C CA . ARG A 1 160 ? -3.262 -18.285 -14.072 1.00 55.69 160 ARG A CA 1
ATOM 1267 C C . ARG A 1 160 ? -4.442 -17.970 -13.155 1.00 55.69 160 ARG A C 1
ATOM 1269 O O . ARG A 1 160 ? -5.202 -17.059 -13.494 1.00 55.69 160 ARG A O 1
ATOM 1276 N N . PRO A 1 161 ? -4.606 -18.701 -12.040 1.00 57.69 161 PRO A N 1
ATOM 1277 C CA . PRO A 1 161 ? -5.647 -18.380 -11.082 1.00 57.69 161 PRO A CA 1
ATOM 1278 C C . PRO A 1 161 ? -5.524 -16.896 -10.744 1.00 57.69 161 PRO A C 1
ATOM 1280 O O . PRO A 1 161 ? -4.474 -16.434 -10.294 1.00 57.69 161 PRO A O 1
ATOM 1283 N N . THR A 1 162 ? -6.567 -16.136 -11.072 1.00 63.94 162 THR A N 1
ATOM 1284 C CA . THR A 1 162 ? -6.626 -14.706 -10.780 1.00 63.94 162 THR A CA 1
ATOM 1285 C C . THR A 1 162 ? -6.586 -14.546 -9.265 1.00 63.94 162 THR A C 1
ATOM 1287 O O . THR A 1 162 ? -7.089 -15.406 -8.537 1.00 63.94 162 THR A O 1
ATOM 1290 N N . TRP A 1 163 ? -6.006 -13.464 -8.750 1.00 66.12 163 TRP A N 1
ATOM 1291 C CA . TRP A 1 163 ? -6.016 -13.182 -7.306 1.00 66.12 163 TRP A CA 1
ATOM 1292 C C . TRP A 1 163 ? -7.441 -13.214 -6.713 1.00 66.12 163 TRP A C 1
ATOM 1294 O O . TRP A 1 163 ? -7.618 -13.564 -5.550 1.00 66.12 163 TRP A O 1
ATOM 1304 N N . GLU A 1 164 ? -8.474 -12.964 -7.525 1.00 66.50 164 GLU A N 1
ATOM 1305 C CA . GLU A 1 164 ? -9.887 -13.103 -7.145 1.00 66.50 164 GLU A CA 1
ATOM 1306 C C . GLU A 1 164 ? -10.232 -14.527 -6.670 1.00 66.50 164 GLU A C 1
ATOM 1308 O O . GLU A 1 164 ? -10.982 -14.706 -5.708 1.00 66.50 164 GLU A O 1
ATOM 1313 N N . SER A 1 165 ? -9.619 -15.549 -7.274 1.00 66.56 165 SER A N 1
ATOM 1314 C CA . SER A 1 165 ? -9.756 -16.953 -6.866 1.00 66.56 165 SER A CA 1
ATOM 1315 C C . SER A 1 165 ? -8.926 -17.322 -5.625 1.00 66.56 165 SER A C 1
ATOM 1317 O O . SER A 1 165 ? -9.234 -18.307 -4.951 1.00 66.56 165 SER A O 1
ATOM 1319 N N . ALA A 1 166 ? -7.917 -16.515 -5.268 1.00 61.31 166 ALA A N 1
ATOM 1320 C CA . ALA A 1 166 ? -7.034 -16.756 -4.122 1.00 61.31 166 ALA A CA 1
ATOM 1321 C C . ALA A 1 166 ? -7.700 -16.481 -2.762 1.00 61.31 166 ALA A C 1
ATOM 1323 O O . ALA A 1 166 ? -7.215 -16.953 -1.736 1.00 61.31 166 ALA A O 1
ATOM 1324 N N . THR A 1 167 ? -8.831 -15.770 -2.749 1.00 62.59 167 THR A N 1
ATOM 1325 C CA . THR A 1 167 ? -9.597 -15.433 -1.533 1.00 62.59 167 THR A CA 1
ATOM 1326 C C . THR A 1 167 ? -10.194 -16.654 -0.822 1.00 62.59 167 THR A C 1
ATOM 1328 O O . THR A 1 167 ? -10.499 -16.596 0.370 1.00 62.59 167 THR A O 1
ATOM 1331 N N . ARG A 1 168 ? -10.330 -17.788 -1.524 1.00 64.31 168 ARG A N 1
ATOM 1332 C CA . ARG A 1 168 ? -10.810 -19.052 -0.955 1.00 64.31 168 ARG A CA 1
ATOM 1333 C C . ARG A 1 168 ? -9.624 -19.889 -0.505 1.00 64.31 168 ARG A C 1
ATOM 1335 O O . ARG A 1 168 ? -9.029 -20.633 -1.291 1.00 64.31 168 ARG A O 1
ATOM 1342 N N . CYS A 1 169 ? -9.270 -19.764 0.765 1.00 60.72 169 CYS A N 1
ATOM 1343 C CA . CYS A 1 169 ? -8.413 -20.750 1.400 1.00 60.72 169 CYS A CA 1
ATOM 1344 C C . CYS A 1 169 ? -9.268 -21.941 1.841 1.00 60.72 169 CYS A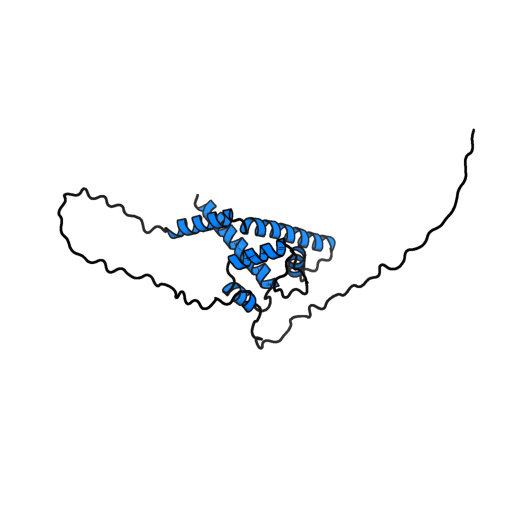 C 1
ATOM 1346 O O . CYS A 1 169 ? -10.338 -21.726 2.415 1.00 60.72 169 CYS A O 1
ATOM 1348 N N . PRO A 1 170 ? -8.866 -23.185 1.512 1.00 61.50 170 PRO A N 1
ATOM 1349 C CA . PRO A 1 170 ? -9.539 -24.350 2.066 1.00 61.50 170 PRO A CA 1
ATOM 1350 C C . PRO A 1 170 ? -9.481 -24.233 3.594 1.00 61.50 170 PRO A C 1
ATOM 1352 O O .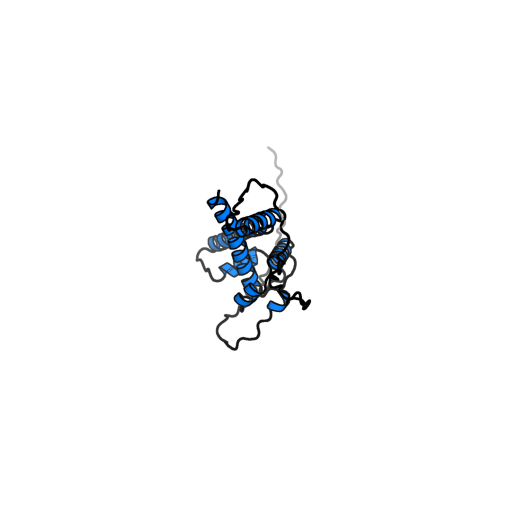 PRO A 1 170 ? -8.457 -23.761 4.099 1.00 61.50 170 PRO A O 1
ATOM 1355 N N . PRO A 1 171 ? -10.548 -24.597 4.326 1.00 54.16 171 PRO A N 1
ATOM 1356 C CA . PRO A 1 171 ? -10.539 -24.537 5.778 1.00 54.16 171 PRO A CA 1
ATOM 1357 C C . PRO A 1 171 ? -9.390 -25.413 6.272 1.00 54.16 171 PRO A C 1
ATOM 1359 O O . PRO A 1 171 ? -9.441 -26.640 6.211 1.00 54.16 171 PRO A O 1
ATOM 1362 N N . THR A 1 172 ? -8.305 -24.780 6.706 1.00 54.22 172 THR A N 1
ATOM 1363 C CA . THR A 1 172 ? -7.274 -25.458 7.471 1.00 54.22 172 THR A CA 1
ATOM 1364 C C . THR A 1 172 ? -7.955 -25.872 8.767 1.00 54.22 172 THR A C 1
ATOM 1366 O O . THR A 1 172 ? -8.534 -25.036 9.455 1.00 54.22 172 THR A O 1
ATOM 1369 N N . GLY A 1 173 ? -7.945 -27.167 9.090 1.00 43.84 173 GLY A N 1
ATOM 1370 C CA . GLY A 1 173 ? -8.593 -27.748 10.276 1.00 43.84 173 GLY A CA 1
ATOM 1371 C C . GLY A 1 173 ? -8.019 -27.284 11.623 1.00 43.84 173 GLY A C 1
ATOM 1372 O O . GLY A 1 173 ? -8.113 -28.000 12.612 1.00 43.84 173 GLY A O 1
ATOM 1373 N N . VAL A 1 174 ? -7.414 -26.099 11.674 1.00 44.47 174 VAL A N 1
ATOM 1374 C CA . VAL A 1 174 ? -6.914 -25.435 12.871 1.00 44.47 174 VAL A CA 1
ATOM 1375 C C . VAL A 1 174 ? -7.947 -24.387 13.283 1.00 44.47 174 VAL A C 1
ATOM 1377 O O . VAL A 1 174 ? -7.770 -23.184 13.116 1.00 44.47 174 VAL A O 1
ATOM 1380 N N . HIS A 1 175 ? -9.069 -24.852 13.829 1.00 47.09 175 HIS A N 1
ATOM 1381 C CA . HIS A 1 175 ? -9.866 -24.004 14.707 1.00 47.09 175 HIS A CA 1
ATOM 1382 C C . HIS A 1 175 ? -9.011 -23.653 15.929 1.00 47.09 175 HIS A C 1
ATOM 1384 O O . HIS A 1 175 ? -8.587 -24.572 16.628 1.00 47.09 175 HIS A O 1
ATOM 1390 N N . ARG A 1 176 ? -8.809 -22.357 16.216 1.00 39.62 176 ARG A N 1
ATOM 1391 C CA . ARG A 1 176 ? -9.159 -21.715 17.507 1.00 39.62 176 ARG A CA 1
ATOM 1392 C C . ARG A 1 176 ? -8.624 -20.269 17.583 1.00 39.62 176 ARG A C 1
ATOM 1394 O O . ARG A 1 176 ? -7.433 -20.034 17.440 1.00 39.62 176 ARG A O 1
ATOM 1401 N N . ALA A 1 177 ? -9.546 -19.355 17.912 1.00 36.94 177 ALA A N 1
ATOM 1402 C CA . ALA A 1 177 ? -9.363 -17.965 18.357 1.00 36.94 177 ALA A CA 1
ATOM 1403 C C . ALA A 1 177 ? -9.139 -16.854 17.305 1.00 36.94 177 ALA A C 1
ATOM 1405 O O . ALA A 1 177 ? -8.310 -15.974 17.508 1.00 36.94 177 ALA A O 1
ATOM 1406 N N . ALA A 1 178 ? -9.964 -16.788 16.256 1.00 39.31 178 ALA A N 1
ATOM 1407 C CA . ALA A 1 178 ? -10.328 -15.477 15.708 1.00 39.31 178 ALA A CA 1
ATOM 1408 C C . ALA A 1 178 ? -11.470 -14.929 16.578 1.00 39.31 178 ALA A C 1
ATOM 1410 O O . ALA A 1 178 ? -12.575 -15.472 16.557 1.00 39.31 178 ALA A O 1
ATOM 1411 N N . ARG A 1 179 ? -11.183 -13.927 17.420 1.00 40.12 179 ARG A N 1
ATOM 1412 C CA . ARG A 1 179 ? -12.232 -13.179 18.123 1.00 40.12 179 ARG A CA 1
ATOM 1413 C C . ARG A 1 179 ? -13.142 -12.550 17.074 1.00 40.12 179 ARG A C 1
ATOM 1415 O O . ARG A 1 179 ? -12.663 -11.941 16.121 1.00 40.12 179 ARG A O 1
ATOM 1422 N N . SER A 1 180 ? -14.435 -12.742 17.273 1.00 34.34 180 SER A N 1
ATOM 1423 C CA . SER A 1 180 ? -15.522 -12.162 16.507 1.00 34.34 180 SER A CA 1
ATOM 1424 C C . SER A 1 180 ? -15.289 -10.662 16.332 1.00 34.34 180 SER A C 1
ATOM 1426 O O . SER A 1 180 ? -15.225 -9.916 17.306 1.00 34.34 180 SER A O 1
ATOM 1428 N N . PHE A 1 181 ? -15.152 -10.233 15.082 1.00 37.62 181 PHE A N 1
ATOM 1429 C CA . PHE A 1 181 ? -15.282 -8.840 14.670 1.00 37.62 181 PHE A CA 1
ATOM 1430 C C . PHE A 1 181 ? -16.789 -8.520 14.694 1.00 37.62 181 PHE A C 1
ATOM 1432 O O . PHE A 1 181 ? -17.434 -8.431 13.651 1.00 37.62 181 PHE A O 1
ATOM 1439 N N . GLU A 1 182 ? -17.392 -8.509 15.886 1.00 37.91 182 GLU A N 1
ATOM 1440 C CA . GLU A 1 182 ? -18.792 -8.118 16.048 1.00 37.91 182 GLU A CA 1
ATOM 1441 C C . GLU A 1 182 ? -18.908 -6.603 15.923 1.00 37.91 182 GLU A C 1
ATOM 1443 O O . GLU A 1 182 ? -18.170 -5.830 16.535 1.00 37.91 182 GLU A O 1
ATOM 1448 N N . ALA A 1 183 ? -19.824 -6.214 15.045 1.00 40.34 183 ALA A N 1
ATOM 1449 C CA . ALA A 1 183 ? -20.186 -4.853 14.740 1.00 40.34 183 ALA A CA 1
ATOM 1450 C C . ALA A 1 183 ? -20.701 -4.145 15.998 1.00 40.34 183 ALA A C 1
ATOM 1452 O O . ALA A 1 183 ? -21.689 -4.562 16.596 1.00 40.34 183 ALA A O 1
ATOM 1453 N N . ALA A 1 184 ? -20.070 -3.028 16.352 1.00 35.59 184 ALA A N 1
ATOM 1454 C CA . ALA A 1 184 ? -20.751 -1.997 17.113 1.00 35.59 184 ALA A CA 1
ATOM 1455 C C . ALA A 1 184 ? -21.688 -1.261 16.143 1.00 35.59 184 ALA A C 1
ATOM 1457 O O . ALA A 1 184 ? -21.298 -0.300 15.479 1.00 35.59 184 ALA A O 1
ATOM 1458 N N . GLU A 1 185 ? -22.916 -1.762 16.019 1.00 44.31 185 GLU A N 1
ATOM 1459 C CA . GLU A 1 185 ? -24.047 -0.951 15.581 1.00 44.31 185 GLU A CA 1
ATOM 1460 C C . GLU A 1 185 ? -24.276 0.137 16.636 1.00 44.31 185 GLU A C 1
ATOM 1462 O O . GLU A 1 185 ? -24.656 -0.133 17.772 1.00 44.31 185 GLU A O 1
ATOM 1467 N N . GLY A 1 186 ? -23.985 1.379 16.259 1.00 35.66 186 GLY A N 1
ATOM 1468 C CA . GLY A 1 186 ? -24.377 2.578 16.987 1.00 35.66 186 GLY A CA 1
ATOM 1469 C C . GLY A 1 186 ? -25.428 3.336 16.189 1.00 35.66 186 GLY A C 1
ATOM 1470 O O . GLY A 1 186 ? -25.134 4.393 15.637 1.00 35.66 186 GLY A O 1
ATOM 1471 N N . GLU A 1 187 ? -26.646 2.793 16.110 1.00 46.09 187 GLU A N 1
ATOM 1472 C CA . GLU A 1 187 ? -27.841 3.605 15.877 1.00 46.09 187 GLU A CA 1
ATOM 1473 C C . GLU A 1 187 ? -28.041 4.507 17.102 1.00 46.09 187 GLU A C 1
ATOM 1475 O O . GLU A 1 187 ? -28.532 4.083 18.145 1.00 46.09 187 GLU A O 1
ATOM 1480 N N . ALA A 1 188 ? -27.646 5.773 16.980 1.00 39.72 188 ALA A N 1
ATOM 1481 C CA . ALA A 1 188 ? -28.033 6.824 17.908 1.00 39.72 188 ALA A CA 1
ATOM 1482 C C . ALA A 1 188 ? -28.684 7.967 17.123 1.00 39.72 188 ALA A C 1
ATOM 1484 O O . ALA A 1 188 ? -28.018 8.826 16.551 1.00 39.72 188 ALA A O 1
ATOM 1485 N N . LEU A 1 189 ? -30.016 7.907 17.078 1.00 40.50 189 LEU A N 1
ATOM 1486 C CA . LEU A 1 189 ? -30.930 9.018 17.346 1.00 40.50 189 LEU A CA 1
ATOM 1487 C C . LEU A 1 189 ? -30.438 10.428 16.945 1.00 40.50 189 LEU A C 1
ATOM 1489 O O . LEU A 1 189 ? -29.795 11.126 17.724 1.00 40.50 189 LEU A O 1
ATOM 1493 N N . ILE A 1 190 ? -30.896 10.920 15.793 1.00 43.34 190 ILE A N 1
ATOM 1494 C CA . ILE A 1 190 ? -31.198 12.351 15.633 1.00 43.34 190 ILE A CA 1
ATOM 1495 C C . ILE A 1 190 ? -32.693 12.457 15.335 1.00 43.34 190 ILE A C 1
ATOM 1497 O O . ILE A 1 190 ? -33.133 12.609 14.199 1.00 43.34 190 ILE A O 1
ATOM 1501 N N . ALA A 1 191 ? -33.476 12.315 16.400 1.00 45.53 191 ALA A N 1
ATOM 1502 C CA . ALA A 1 191 ? -34.864 12.732 16.467 1.00 45.53 191 ALA A CA 1
ATOM 1503 C C . ALA A 1 191 ? -34.987 13.696 17.653 1.00 45.53 191 ALA A C 1
ATOM 1505 O O . ALA A 1 191 ? -34.696 13.320 18.785 1.00 45.53 191 ALA A O 1
ATOM 1506 N N . GLY A 1 192 ? -35.424 14.927 17.380 1.00 42.78 192 GLY A N 1
ATOM 1507 C CA . GLY A 1 192 ? -35.936 15.844 18.398 1.00 42.78 192 GLY A CA 1
ATOM 1508 C C . GLY A 1 192 ? -35.065 17.061 18.698 1.00 42.78 192 GLY A C 1
ATOM 1509 O O . GLY A 1 192 ? -34.314 17.061 19.664 1.00 42.78 192 GLY A O 1
ATOM 1510 N N . GLN A 1 193 ? -35.269 18.143 17.942 1.00 42.41 193 GLN A N 1
ATOM 1511 C CA . GLN A 1 193 ? -35.257 19.498 18.505 1.00 42.41 193 GLN A CA 1
ATOM 1512 C C . GLN A 1 193 ? -36.113 20.439 17.637 1.00 42.41 193 GLN A C 1
ATOM 1514 O O . GLN A 1 193 ? -35.628 21.301 16.912 1.00 42.41 193 GLN A O 1
ATOM 1519 N N . GLU A 1 194 ? -37.434 20.259 17.726 1.00 46.38 194 GLU A N 1
ATOM 1520 C CA . GLU A 1 194 ? -38.375 21.374 17.612 1.00 46.38 194 GLU A CA 1
ATOM 1521 C C . GLU A 1 194 ? -38.541 21.988 19.006 1.00 46.38 194 GLU A C 1
ATOM 1523 O O . GLU A 1 194 ? -39.085 21.353 19.903 1.00 46.38 194 GLU A O 1
ATOM 1528 N N . ALA A 1 195 ? -38.093 23.230 19.184 1.00 46.94 195 ALA A N 1
ATOM 1529 C CA . ALA A 1 195 ? -38.658 24.155 20.164 1.00 46.94 195 ALA A CA 1
ATOM 1530 C C . ALA A 1 195 ? -38.280 25.592 19.778 1.00 46.94 195 ALA A C 1
ATOM 1532 O O . ALA A 1 195 ? -37.217 26.104 20.120 1.00 46.94 195 ALA A O 1
ATOM 1533 N N . ARG A 1 196 ? -39.186 26.254 19.049 1.00 47.50 196 ARG A N 1
ATOM 1534 C CA . ARG A 1 196 ? -39.275 27.720 19.023 1.00 47.50 196 ARG A CA 1
ATOM 1535 C C . ARG A 1 196 ? -39.579 28.233 20.434 1.00 47.50 196 ARG A C 1
ATOM 1537 O O . ARG A 1 196 ? -40.408 27.639 21.120 1.00 47.50 196 ARG A O 1
ATOM 1544 N N . PRO A 1 197 ? -39.120 29.449 20.747 1.00 58.28 197 PRO A N 1
ATOM 1545 C CA . PRO A 1 197 ? -40.065 30.438 21.251 1.00 58.28 197 PRO A CA 1
ATOM 1546 C C . PRO A 1 197 ? -40.164 31.672 20.345 1.00 58.28 197 PRO A C 1
ATOM 1548 O O . PRO A 1 197 ? -39.178 32.252 19.898 1.00 58.28 197 PRO A O 1
ATOM 1551 N N . ARG A 1 198 ? -41.422 32.040 20.081 1.00 50.81 198 ARG A N 1
ATOM 1552 C CA . ARG A 1 198 ? -41.884 33.345 19.593 1.00 50.81 198 ARG A CA 1
ATOM 1553 C C . ARG A 1 198 ? -41.796 34.384 20.721 1.00 50.81 198 ARG A C 1
ATOM 1555 O O . ARG A 1 198 ? -42.132 34.058 21.853 1.00 50.81 198 ARG A O 1
ATOM 1562 N N . GLY A 1 199 ? -41.5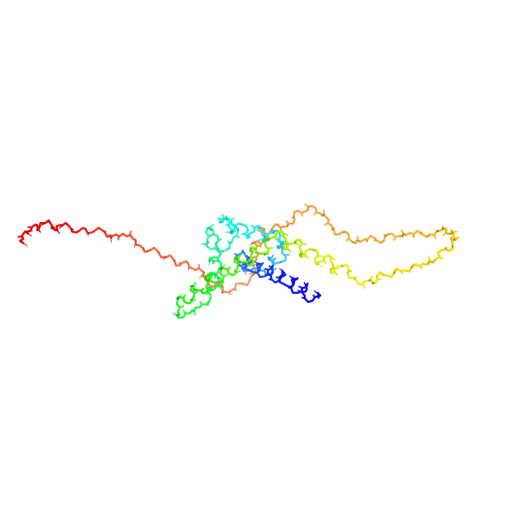52 35.639 20.341 1.00 49.03 199 GLY A N 1
ATOM 1563 C CA . GLY A 1 199 ? -41.799 36.851 21.141 1.00 49.03 199 GLY A CA 1
ATOM 1564 C C . GLY A 1 199 ? -40.499 37.440 21.696 1.00 49.03 199 GLY A C 1
ATOM 1565 O O . GLY A 1 199 ? -39.698 36.704 22.243 1.00 49.03 199 GLY A O 1
ATOM 1566 N N . LEU A 1 200 ? -40.186 38.728 21.564 1.00 56.25 200 LEU A N 1
ATOM 1567 C CA . LEU A 1 200 ? -41.064 39.892 21.542 1.00 56.25 200 LEU A CA 1
ATOM 1568 C C . LEU A 1 200 ? -40.558 40.987 20.592 1.00 56.25 200 LEU A C 1
ATOM 1570 O O . LEU A 1 200 ? -39.364 41.211 20.422 1.00 56.25 200 LEU A O 1
ATOM 1574 N N . LEU A 1 201 ? -41.546 41.661 20.014 1.00 55.28 201 LEU A N 1
ATOM 1575 C CA . LEU A 1 201 ? -41.488 42.968 19.378 1.00 55.28 201 LEU A CA 1
ATOM 1576 C C . LEU A 1 201 ? -41.330 44.065 20.439 1.00 55.28 201 LEU A C 1
ATOM 1578 O O . LEU A 1 201 ? -41.893 43.936 21.524 1.00 55.28 201 LEU A O 1
ATOM 1582 N N . GLY A 1 202 ? -40.744 45.190 20.030 1.00 49.50 202 GLY A N 1
ATOM 1583 C CA . GLY A 1 202 ? -41.170 46.514 20.489 1.00 49.50 202 GLY A CA 1
ATOM 1584 C C . GLY A 1 202 ? -40.175 47.248 21.381 1.00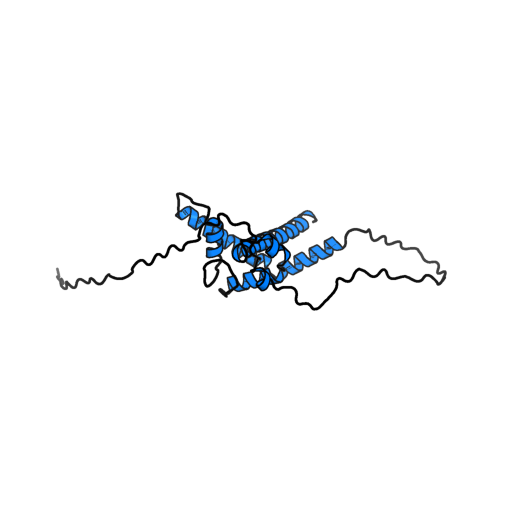 49.50 202 GLY A C 1
ATOM 1585 O O . GLY A 1 202 ? -39.868 46.792 22.476 1.00 49.50 202 GLY A O 1
ATOM 1586 N N . GLY A 1 203 ? -39.731 48.418 20.917 1.00 56.50 203 GLY A N 1
ATOM 1587 C CA . GLY A 1 203 ? -39.025 49.391 21.747 1.00 56.50 203 GLY A CA 1
ATOM 1588 C C . GLY A 1 203 ? -38.246 50.433 20.954 1.00 56.50 203 GLY A C 1
ATOM 1589 O O . GLY A 1 203 ? -37.039 50.538 21.126 1.00 56.50 203 GLY A O 1
ATOM 1590 N N . ASP A 1 204 ? -38.938 51.150 20.069 1.00 60.16 204 ASP A N 1
ATOM 1591 C CA . ASP A 1 204 ? -38.572 52.511 19.665 1.00 60.16 204 ASP A CA 1
ATOM 1592 C C . ASP A 1 204 ? -38.693 53.399 20.913 1.00 60.16 204 ASP A C 1
ATOM 1594 O O . ASP A 1 204 ? -39.760 53.389 21.525 1.00 60.16 204 ASP A O 1
ATOM 1598 N N . GLU A 1 205 ? -37.668 54.165 21.288 1.00 63.00 205 GLU A N 1
ATOM 1599 C CA . GLU A 1 205 ? -37.892 55.425 22.000 1.00 63.00 205 GLU A CA 1
ATOM 1600 C C . GLU A 1 205 ? -36.712 56.390 21.849 1.00 63.00 205 GLU A C 1
ATOM 1602 O O . GLU A 1 205 ? -35.533 56.045 21.905 1.00 63.00 205 GLU A O 1
ATOM 1607 N N . THR A 1 206 ? -37.117 57.620 21.582 1.00 67.19 206 THR A N 1
ATOM 1608 C CA . THR A 1 206 ? -36.378 58.835 21.277 1.00 67.19 206 THR A CA 1
ATOM 1609 C C . THR A 1 206 ? -35.981 59.533 22.575 1.00 67.19 206 THR A C 1
ATOM 1611 O O . THR A 1 206 ? -36.823 59.646 23.462 1.00 67.19 206 THR A O 1
ATOM 1614 N N . GLN A 1 207 ? -34.764 60.082 22.648 1.00 64.69 207 GLN A N 1
ATOM 1615 C CA . GLN A 1 207 ? -34.456 61.396 23.243 1.00 64.69 207 GLN A CA 1
ATOM 1616 C C . GLN A 1 207 ? -33.011 61.805 22.956 1.00 64.69 207 GLN A C 1
ATOM 1618 O O . GLN A 1 207 ? -32.114 60.943 23.078 1.00 64.69 207 GLN A O 1
#

Foldseek 3Di:
DVVVLVVLLCLLVVLLVVLLQLVLCFQAVPCSVLLVVQDDSVVSLVVLVCQVVQHDDHTPPPDRGDHLLNSLCVVCVVPDDPDPVVSSVSSVVNSVVNNVSSVVSSDPVSVVSNVVSVVVVVVDDPDPDPDDDPDPDDDDDDDDDDDDDDDDDDPPVPPRPHSSNVSDDPPPPDDDDPPDPDDPPPPDDPDDDDDDDDDDDDDDDDD

pLDDT: mean 75.96, std 21.83, range [34.34, 97.69]

Solvent-accessible surface area (backbone atoms only — not comparable to full-atom values): 13555 Å² total; per-residue (Å²): 112,70,67,61,55,50,51,52,51,50,48,57,52,50,52,52,51,51,51,48,52,57,51,26,48,42,38,28,61,94,43,36,70,62,39,68,74,57,56,48,78,67,54,54,47,52,50,54,49,29,40,76,68,60,36,74,72,88,54,68,57,100,51,88,50,58,47,58,58,57,51,27,46,62,71,44,63,86,65,83,60,93,50,61,67,60,49,57,49,52,33,50,53,47,27,51,52,49,51,52,52,53,53,56,62,61,34,66,64,51,50,51,52,49,48,50,51,51,51,60,60,67,63,59,81,70,70,84,76,84,78,84,72,87,78,76,89,72,91,78,92,85,81,88,80,81,79,82,76,72,88,74,75,83,83,66,83,67,75,70,77,49,62,81,63,58,57,67,67,77,84,67,92,70,84,83,84,81,77,79,88,70,78,83,80,76,89,72,84,92,77,88,85,88,78,86,82,87,86,83,85,89,81,88,82,90,132

Radius of gyration: 30.19 Å; Cα contacts (8 Å, |Δi|>4): 106; chains: 1; bounding box: 88×89×70 Å

Secondary structure (DSSP, 8-state):
-HHHHHHHHHHHHHHHHHHHHHHHHHH-GGGHHHHHHH--HHHHHHHHHHHHTT-----SSS-SS--HHHHHHHHHTT---S-HHHHHHHHHHHHHHHHHHHHHHH-HHHHHHHHHHHHHHHT------------------------------------PPPHHHHT-----S----------------------------------

Mean predicted aligned error: 14.75 Å